Protein AF-A0A1X6PCA7-F1 (afdb_monomer_lite)

Radius of gyration: 25.98 Å; chains: 1; bounding box: 82×59×61 Å

Foldseek 3Di:
DDLVVQVVQLVVLLCCCVVPVCVPVNDDPDPVSVCSNPPSSVCCLFQVDPCSPPCVVVVVVVVVCVVVVPPVVPPPVCNVVVVVCVVVVQVVLQVVLVVVLVVLQVLQVVQLVVLVVVVVVVVVVPPDDDDDDDDDDDDDDDDDDDDDDDDDDDDDDDDDDDPDDDDDDDDDDDPDFRRASDKDKDFLLVLCPFQPSVCVCVQSVGDRRRIWIWDAKGWAQAAAPVRDTDIDIAGQACDDPHHGDWFKFWFADVPGLPDIWIWIFNTWTAYNVGIKTWTQTKDFDDDDPPDPVVVVPKTKIFFDDDVPHPAGDIHIGHSVRTRDTWDKDWRQSQVCVVPNSPDDQDDSPHDRVSRRSIMIITDCVVPPDD

Structure (mmCIF, N/CA/C/O backbone):
data_AF-A0A1X6PCA7-F1
#
_entry.id   AF-A0A1X6PCA7-F1
#
loop_
_atom_site.group_PDB
_atom_site.id
_atom_site.type_symbol
_atom_site.label_atom_id
_atom_site.label_alt_id
_atom_site.label_comp_id
_atom_site.label_asym_id
_atom_site.label_entity_id
_atom_site.label_seq_id
_atom_site.pdbx_PDB_ins_code
_atom_site.Cartn_x
_atom_site.Cartn_y
_atom_site.Cartn_z
_atom_site.occupancy
_atom_site.B_iso_or_equiv
_atom_site.auth_seq_id
_atom_site.auth_comp_id
_atom_site.auth_asym_id
_atom_site.auth_atom_id
_atom_site.pdbx_PDB_model_num
ATOM 1 N N . MET A 1 1 ? 9.195 11.983 -27.810 1.00 72.38 1 MET A N 1
ATOM 2 C CA . MET A 1 1 ? 10.419 11.429 -28.437 1.00 72.38 1 MET A CA 1
ATOM 3 C C . MET A 1 1 ? 10.027 10.102 -29.044 1.00 72.38 1 MET A C 1
ATOM 5 O O . MET A 1 1 ? 9.362 9.327 -28.374 1.00 72.38 1 MET A O 1
ATOM 9 N N . THR A 1 2 ? 10.372 9.862 -30.300 1.00 85.00 2 THR A N 1
ATOM 10 C CA . THR A 1 2 ? 10.061 8.602 -30.985 1.00 85.00 2 THR A CA 1
ATOM 11 C C . THR A 1 2 ? 11.088 7.518 -30.639 1.00 85.00 2 THR A C 1
ATOM 13 O O . THR A 1 2 ? 12.222 7.810 -30.257 1.00 85.00 2 THR A O 1
ATOM 16 N N . MET A 1 3 ? 10.724 6.241 -30.794 1.00 86.38 3 MET A N 1
ATOM 17 C CA . MET A 1 3 ? 11.655 5.132 -30.532 1.00 86.38 3 MET A CA 1
ATOM 18 C C . MET A 1 3 ? 12.876 5.140 -31.464 1.00 86.38 3 MET A C 1
ATOM 20 O O . MET A 1 3 ? 13.970 4.770 -31.042 1.00 86.38 3 MET A O 1
ATOM 24 N N . SER A 1 4 ? 12.722 5.603 -32.706 1.00 88.50 4 SER A N 1
ATOM 25 C CA . SER A 1 4 ? 13.837 5.767 -33.648 1.00 88.50 4 SER A CA 1
ATOM 26 C C . SER A 1 4 ? 14.817 6.852 -33.191 1.00 88.50 4 SER A C 1
ATOM 28 O O . SER A 1 4 ? 16.031 6.646 -33.251 1.00 88.50 4 SER A O 1
ATOM 30 N N . GLU A 1 5 ? 14.314 7.972 -32.664 1.00 87.81 5 GLU A N 1
ATOM 31 C CA . GLU A 1 5 ? 15.143 9.005 -32.030 1.00 87.81 5 GLU A CA 1
ATOM 32 C C . GLU A 1 5 ? 15.875 8.461 -30.797 1.00 87.81 5 GLU A C 1
ATOM 34 O O . GLU A 1 5 ? 17.064 8.727 -30.627 1.00 87.81 5 GLU A O 1
ATOM 39 N N . GLY A 1 6 ? 15.208 7.651 -29.971 1.00 87.69 6 GLY A N 1
ATOM 40 C CA . GLY A 1 6 ? 15.816 7.024 -28.795 1.00 87.69 6 GLY A CA 1
ATOM 41 C C . GLY A 1 6 ? 16.972 6.077 -29.134 1.00 87.69 6 GLY A C 1
ATOM 42 O O . GLY A 1 6 ? 18.034 6.145 -28.513 1.00 87.69 6 GLY A O 1
ATOM 43 N N . VAL A 1 7 ? 16.807 5.239 -30.163 1.00 90.50 7 VAL A N 1
ATOM 44 C CA . VAL A 1 7 ? 17.876 4.358 -30.672 1.00 90.50 7 VAL A CA 1
ATOM 45 C C . VAL A 1 7 ? 19.040 5.177 -31.237 1.00 90.50 7 VAL A C 1
ATOM 47 O O . VAL A 1 7 ? 20.202 4.866 -30.965 1.00 90.50 7 VAL A O 1
ATOM 50 N N . SER A 1 8 ? 18.744 6.253 -31.974 1.00 94.12 8 SER A N 1
ATOM 51 C CA . SER A 1 8 ? 19.762 7.178 -32.488 1.00 94.12 8 SER A CA 1
ATOM 52 C C . SER A 1 8 ? 20.560 7.836 -31.357 1.00 94.12 8 SER A C 1
ATOM 54 O O . SER A 1 8 ? 21.788 7.887 -31.418 1.00 94.12 8 SER A O 1
ATOM 56 N N . LEU A 1 9 ? 19.892 8.282 -30.289 1.00 91.88 9 LEU A N 1
ATOM 57 C CA . LEU A 1 9 ? 20.542 8.855 -29.107 1.00 91.88 9 LEU A CA 1
ATOM 58 C C . LEU A 1 9 ? 21.444 7.848 -28.391 1.00 91.88 9 LEU A C 1
ATOM 60 O O . LEU A 1 9 ? 22.548 8.206 -27.987 1.00 91.88 9 LEU A O 1
ATOM 64 N N . GLY A 1 10 ? 21.013 6.591 -28.267 1.00 91.88 10 GLY A N 1
ATOM 65 C CA . GLY A 1 10 ? 21.852 5.528 -27.719 1.00 91.88 10 GLY A CA 1
ATOM 66 C C . GLY A 1 10 ? 23.123 5.310 -28.541 1.00 91.88 10 GLY A C 1
ATOM 67 O O . GLY A 1 10 ? 24.219 5.312 -27.985 1.00 91.88 10 GLY A O 1
ATOM 68 N N . ALA A 1 11 ? 22.999 5.227 -29.869 1.00 94.81 11 ALA A N 1
ATOM 69 C CA . ALA A 1 11 ? 24.151 5.093 -30.763 1.00 94.81 11 ALA A CA 1
ATOM 70 C C . ALA A 1 11 ? 25.107 6.295 -30.667 1.00 94.81 11 ALA A C 1
ATOM 72 O O . ALA A 1 11 ? 26.328 6.125 -30.635 1.00 94.81 11 ALA A O 1
ATOM 73 N N . GLN A 1 12 ? 24.564 7.512 -30.567 1.00 96.19 12 GLN A N 1
ATOM 74 C CA . GLN A 1 12 ? 25.353 8.726 -30.358 1.00 96.19 12 GLN A CA 1
ATOM 75 C C . GLN A 1 12 ? 26.063 8.728 -29.001 1.00 96.19 12 GLN A C 1
ATOM 77 O O . GLN A 1 12 ? 27.225 9.117 -28.938 1.00 96.19 12 GLN A O 1
ATOM 82 N N . ALA A 1 13 ? 25.414 8.261 -27.932 1.00 94.00 13 ALA A N 1
ATOM 83 C CA . ALA A 1 13 ? 26.021 8.151 -26.608 1.00 94.00 13 ALA A CA 1
ATOM 84 C C . ALA A 1 13 ? 27.175 7.135 -26.595 1.00 94.00 13 ALA A C 1
ATOM 86 O O . ALA A 1 13 ? 28.251 7.434 -26.075 1.00 94.00 13 ALA A O 1
ATOM 87 N N . THR A 1 14 ? 26.996 5.975 -27.238 1.00 92.75 14 THR A N 1
ATOM 88 C CA . THR A 1 14 ? 28.066 4.986 -27.421 1.00 92.75 14 THR A CA 1
ATOM 89 C C . THR A 1 14 ? 29.239 5.574 -28.201 1.00 92.75 14 THR A C 1
ATOM 91 O O . THR A 1 14 ? 30.386 5.466 -27.765 1.00 92.75 14 THR A O 1
ATOM 94 N N . LYS A 1 15 ? 28.957 6.255 -29.319 1.00 95.19 15 LYS A N 1
ATOM 95 C CA . LYS A 1 15 ? 29.977 6.927 -30.130 1.00 95.19 15 LYS A CA 1
ATOM 96 C C . LYS A 1 15 ? 30.702 8.014 -29.337 1.00 95.19 15 LYS A C 1
ATOM 98 O O . LYS A 1 15 ? 31.920 8.090 -29.375 1.00 95.19 15 LYS A O 1
ATOM 103 N N . PHE A 1 16 ? 29.977 8.823 -28.571 1.00 95.25 16 PHE A N 1
ATOM 104 C CA . PHE A 1 16 ? 30.555 9.881 -27.747 1.00 95.25 16 PHE A CA 1
ATOM 105 C C . PHE A 1 16 ? 31.555 9.334 -26.720 1.00 95.25 16 PHE A C 1
ATOM 107 O O . PHE A 1 16 ? 32.649 9.878 -26.560 1.00 95.25 16 PHE A O 1
ATOM 114 N N . VAL A 1 17 ? 31.205 8.234 -26.049 1.00 90.69 17 VAL A N 1
ATOM 115 C CA . VAL A 1 17 ? 32.102 7.600 -25.078 1.00 90.69 17 VAL A CA 1
ATOM 116 C C . VAL A 1 17 ? 33.351 7.044 -25.771 1.00 90.69 17 VAL A C 1
ATOM 118 O O . VAL A 1 17 ? 34.459 7.347 -25.332 1.00 90.69 17 VAL A O 1
ATOM 121 N N . ASN A 1 18 ? 33.185 6.295 -26.864 1.00 88.94 18 ASN A N 1
ATOM 122 C CA . ASN A 1 18 ? 34.293 5.618 -27.543 1.00 88.94 18 ASN A CA 1
ATOM 123 C C . ASN A 1 18 ? 35.215 6.569 -28.319 1.00 88.94 18 ASN A C 1
ATOM 125 O O . ASN A 1 18 ? 36.428 6.377 -28.304 1.00 88.94 18 ASN A O 1
ATOM 129 N N . ASP A 1 19 ? 34.658 7.590 -28.971 1.00 91.75 19 ASP A N 1
ATOM 130 C CA . ASP A 1 19 ? 35.404 8.457 -29.890 1.00 91.75 19 ASP A CA 1
ATOM 131 C C . ASP A 1 19 ? 35.960 9.708 -29.194 1.00 91.75 19 ASP A C 1
ATOM 133 O O . ASP A 1 19 ? 36.928 10.294 -29.674 1.00 91.75 19 ASP A O 1
ATOM 137 N N . TYR A 1 20 ? 35.373 10.128 -28.064 1.00 92.12 20 TYR A N 1
ATOM 138 C CA . TYR A 1 20 ? 35.783 11.352 -27.363 1.00 92.12 20 TYR A CA 1
ATOM 139 C C . TYR A 1 20 ? 36.223 11.098 -25.922 1.00 92.12 20 TYR A C 1
ATOM 141 O O . TYR A 1 20 ? 37.332 11.480 -25.557 1.00 92.12 20 TYR A O 1
ATOM 149 N N . ILE A 1 21 ? 35.405 10.448 -25.087 1.00 89.50 21 ILE A N 1
ATOM 150 C CA . ILE A 1 21 ? 35.760 10.265 -23.667 1.00 89.50 21 ILE A CA 1
ATOM 151 C C . ILE A 1 21 ? 36.983 9.361 -23.519 1.00 89.50 21 ILE A C 1
ATOM 153 O O . ILE A 1 21 ? 37.949 9.754 -22.867 1.00 89.50 21 ILE A O 1
ATOM 157 N N . THR A 1 22 ? 36.956 8.168 -24.112 1.00 86.19 22 THR A N 1
ATOM 158 C CA . THR A 1 22 ? 38.034 7.185 -23.953 1.00 86.19 22 THR A CA 1
ATOM 159 C C . THR A 1 22 ? 39.375 7.670 -24.521 1.00 86.19 22 THR A C 1
ATOM 161 O O . THR A 1 22 ? 40.381 7.504 -23.833 1.00 86.19 22 THR A O 1
ATOM 164 N N . PRO A 1 23 ? 39.445 8.316 -25.702 1.00 89.06 23 PRO A N 1
ATOM 165 C CA . PRO A 1 23 ? 40.715 8.802 -26.242 1.00 89.06 23 PRO A CA 1
ATOM 166 C C . PRO A 1 23 ? 41.292 10.005 -25.486 1.00 89.06 23 PRO A C 1
ATOM 168 O O . PRO A 1 23 ? 42.508 10.117 -25.372 1.00 89.06 23 PRO A O 1
ATOM 171 N N . ILE A 1 24 ? 40.445 10.900 -24.964 1.00 92.50 24 ILE A N 1
ATOM 172 C CA . ILE A 1 24 ? 40.903 12.124 -24.284 1.00 92.50 24 ILE A CA 1
ATOM 173 C C . ILE A 1 24 ? 41.267 11.846 -22.823 1.00 92.50 24 ILE A C 1
ATOM 175 O O . ILE A 1 24 ? 42.282 12.331 -22.330 1.00 92.50 24 ILE A O 1
ATOM 179 N N . LEU A 1 25 ? 40.419 11.099 -22.115 1.00 88.88 25 LEU A N 1
ATOM 180 C CA . LEU A 1 25 ? 40.523 10.904 -20.665 1.00 88.88 25 LEU A CA 1
ATOM 181 C C . LEU A 1 25 ? 41.083 9.528 -20.285 1.00 88.88 25 LEU A C 1
ATOM 183 O O . LEU A 1 25 ? 41.287 9.256 -19.102 1.00 88.88 25 LEU A O 1
ATOM 187 N N . GLY A 1 26 ? 41.328 8.657 -21.266 1.00 83.31 26 GLY A N 1
ATOM 188 C CA . GLY A 1 26 ? 41.710 7.271 -21.035 1.00 83.31 26 GLY A CA 1
ATOM 189 C C . GLY A 1 26 ? 40.535 6.412 -20.557 1.00 83.31 26 GLY A C 1
ATOM 190 O O . GLY A 1 26 ? 39.358 6.730 -20.741 1.00 83.31 26 GLY A O 1
ATOM 191 N N . GLN A 1 27 ? 40.846 5.275 -19.939 1.00 81.62 27 GLN A N 1
ATOM 192 C CA . GLN A 1 27 ? 39.832 4.329 -19.480 1.00 81.62 27 GLN A CA 1
ATOM 193 C C . GLN A 1 27 ? 39.105 4.846 -18.222 1.00 81.62 27 GLN A C 1
ATOM 195 O O . GLN A 1 27 ? 39.628 4.779 -17.111 1.00 81.62 27 GLN A O 1
ATOM 200 N N . VAL A 1 28 ? 37.867 5.328 -18.385 1.00 81.06 28 VAL A N 1
ATOM 201 C CA . VAL A 1 28 ? 37.029 5.849 -17.288 1.00 81.06 28 VAL A CA 1
ATOM 202 C C . VAL A 1 28 ? 35.993 4.811 -16.846 1.00 81.06 28 VAL A C 1
ATOM 204 O O . VAL A 1 28 ? 34.876 4.744 -17.361 1.00 81.06 28 VAL A O 1
ATOM 207 N N . ASN A 1 29 ? 36.335 4.027 -15.825 1.00 82.44 29 ASN A N 1
ATOM 208 C CA . ASN A 1 29 ? 35.469 2.979 -15.274 1.00 82.44 29 ASN A CA 1
ATOM 209 C C . ASN A 1 29 ? 34.501 3.531 -14.210 1.00 82.44 29 ASN A C 1
ATOM 211 O O . ASN A 1 29 ? 34.586 3.185 -13.034 1.00 82.44 29 ASN A O 1
ATOM 215 N N . SER A 1 30 ? 33.575 4.412 -14.606 1.00 88.81 30 SER A N 1
ATOM 216 C CA . SER A 1 30 ? 32.515 4.896 -13.708 1.00 88.81 30 SER A CA 1
ATOM 217 C C . SER A 1 30 ? 31.153 4.305 -14.061 1.00 88.81 30 SER A C 1
ATOM 219 O O . SER A 1 30 ? 30.823 4.094 -15.229 1.00 88.81 30 SER A O 1
ATOM 221 N N . THR A 1 31 ? 30.306 4.120 -13.048 1.00 82.50 31 THR A N 1
ATOM 222 C CA . THR A 1 31 ? 28.922 3.659 -13.239 1.00 82.50 31 THR A CA 1
ATOM 223 C C . THR A 1 31 ? 28.107 4.604 -14.125 1.00 82.50 31 THR A C 1
ATOM 225 O O . THR A 1 31 ? 27.211 4.153 -14.832 1.00 82.50 31 THR A O 1
ATOM 228 N N . LYS A 1 32 ? 28.429 5.905 -14.136 1.00 86.62 32 LYS A N 1
ATOM 229 C CA . LYS A 1 32 ? 27.776 6.897 -15.002 1.00 86.62 32 LYS A CA 1
ATOM 230 C C . LYS A 1 32 ? 28.165 6.718 -16.471 1.00 86.62 32 LYS A C 1
ATOM 232 O O . LYS A 1 32 ? 27.289 6.725 -17.326 1.00 86.62 32 LYS A O 1
ATOM 237 N N . VAL A 1 33 ? 29.452 6.502 -16.749 1.00 88.12 33 VAL A N 1
ATOM 238 C CA . VAL A 1 33 ? 29.952 6.257 -18.113 1.00 88.12 33 VAL A CA 1
ATOM 239 C C . VAL A 1 33 ? 29.430 4.923 -18.646 1.00 88.12 33 VAL A C 1
ATOM 241 O O . VAL A 1 33 ? 28.965 4.876 -19.777 1.00 88.12 33 VAL A O 1
ATOM 244 N N . HIS A 1 34 ? 29.386 3.873 -17.820 1.00 86.94 34 HIS A N 1
ATOM 245 C CA . HIS A 1 34 ? 28.768 2.597 -18.199 1.00 86.94 34 HIS A CA 1
ATOM 246 C C . HIS A 1 34 ? 27.276 2.750 -18.544 1.00 86.94 34 HIS A C 1
ATOM 248 O O . HIS A 1 34 ? 26.816 2.225 -19.555 1.00 86.94 34 HIS A O 1
ATOM 254 N N . LYS A 1 35 ? 26.518 3.513 -17.742 1.00 88.06 35 LYS A N 1
ATOM 255 C CA . LYS A 1 35 ? 25.104 3.815 -18.027 1.00 88.06 35 LYS A CA 1
ATOM 256 C C . LYS A 1 35 ? 24.913 4.580 -19.332 1.00 88.06 35 LYS A C 1
ATOM 258 O O . LYS A 1 35 ? 24.024 4.227 -20.098 1.00 88.06 35 LYS A O 1
ATOM 263 N N . LEU A 1 36 ? 25.758 5.573 -19.597 1.00 90.75 36 LEU A N 1
ATOM 264 C CA . LEU A 1 36 ? 25.726 6.335 -20.844 1.00 90.75 36 LEU A CA 1
ATOM 265 C C . LEU A 1 36 ? 26.084 5.468 -22.062 1.00 90.75 36 LEU A C 1
ATOM 267 O O . LEU A 1 36 ? 25.441 5.575 -23.098 1.00 90.75 36 LEU A O 1
ATOM 271 N N . LEU A 1 37 ? 27.083 4.595 -21.921 1.00 89.31 37 LEU A N 1
ATOM 272 C CA . LEU A 1 37 ? 27.583 3.732 -22.990 1.00 89.31 37 LEU A CA 1
ATOM 273 C C . LEU A 1 37 ? 26.593 2.624 -23.374 1.00 89.31 37 LEU A C 1
ATOM 275 O O . LEU A 1 37 ? 26.453 2.328 -24.559 1.00 89.31 37 LEU A O 1
ATOM 279 N N . CYS A 1 38 ? 25.953 1.997 -22.381 1.00 87.25 38 CYS A N 1
ATOM 280 C CA . CYS A 1 38 ? 25.220 0.743 -22.571 1.00 87.25 38 CYS A CA 1
ATOM 281 C C . CYS A 1 38 ? 23.699 0.867 -22.429 1.00 87.25 38 CYS A C 1
ATOM 283 O O . CYS A 1 38 ? 22.982 0.102 -23.062 1.00 87.25 38 CYS A O 1
ATOM 285 N N . HIS A 1 39 ? 23.194 1.790 -21.604 1.00 89.31 39 HIS A N 1
ATOM 286 C CA . HIS A 1 39 ? 21.826 1.687 -21.074 1.00 89.31 39 HIS A CA 1
ATOM 287 C C . HIS A 1 39 ? 20.878 2.802 -21.535 1.00 89.31 39 HIS A C 1
ATOM 289 O O . HIS A 1 39 ? 19.737 2.832 -21.091 1.00 89.31 39 HIS A O 1
ATOM 295 N N . ILE A 1 40 ? 21.297 3.717 -22.419 1.00 89.69 40 ILE A N 1
ATOM 296 C CA . ILE A 1 40 ? 20.445 4.837 -22.873 1.00 89.69 40 ILE A CA 1
ATOM 297 C C . ILE A 1 40 ? 19.240 4.354 -23.683 1.00 89.69 40 ILE A C 1
ATOM 299 O O . ILE A 1 40 ? 18.116 4.754 -23.389 1.00 89.69 40 ILE A O 1
ATOM 303 N N . THR A 1 41 ? 19.451 3.479 -24.668 1.00 88.38 41 THR A N 1
ATOM 304 C CA . THR A 1 41 ? 18.355 2.947 -25.493 1.00 88.38 41 THR A CA 1
ATOM 305 C C . THR A 1 41 ? 17.356 2.172 -24.644 1.00 88.38 41 THR A C 1
ATOM 307 O O . THR A 1 41 ? 16.152 2.367 -24.787 1.00 88.38 41 THR A O 1
ATOM 310 N N . ASP A 1 42 ? 17.851 1.340 -23.726 1.00 86.44 42 ASP A N 1
ATOM 311 C CA . ASP A 1 42 ? 17.004 0.580 -22.811 1.00 86.44 42 ASP A CA 1
ATOM 312 C C . ASP A 1 42 ? 16.263 1.513 -21.850 1.00 86.44 42 ASP A C 1
ATOM 314 O O . ASP A 1 42 ? 15.060 1.370 -21.666 1.00 86.44 42 ASP A O 1
ATOM 318 N N . ALA A 1 43 ? 16.926 2.533 -21.302 1.00 85.88 43 ALA A N 1
ATOM 319 C CA . ALA A 1 43 ? 16.270 3.518 -20.449 1.00 85.88 43 ALA A CA 1
ATOM 320 C C . ALA A 1 43 ? 15.145 4.260 -21.188 1.00 85.88 43 ALA A C 1
ATOM 322 O O . ALA A 1 43 ? 14.073 4.444 -20.624 1.00 85.88 43 ALA A O 1
ATOM 323 N N . ILE A 1 44 ? 15.346 4.651 -22.449 1.00 86.19 44 ILE A N 1
ATOM 324 C CA . ILE A 1 44 ? 14.298 5.304 -23.249 1.00 86.19 44 ILE A CA 1
ATOM 325 C C . ILE A 1 44 ? 13.174 4.317 -23.577 1.00 86.19 44 ILE A C 1
ATOM 327 O O . ILE A 1 44 ? 12.007 4.665 -23.430 1.00 86.19 44 ILE A O 1
ATOM 331 N N . ARG A 1 45 ? 13.510 3.075 -23.948 1.00 83.31 45 ARG A N 1
ATOM 332 C CA . ARG A 1 45 ? 12.534 2.013 -24.231 1.00 83.31 45 ARG A CA 1
ATOM 333 C C . ARG A 1 45 ? 11.637 1.718 -23.028 1.00 83.31 45 ARG A C 1
ATOM 335 O O . ARG A 1 45 ? 10.440 1.536 -23.206 1.00 83.31 45 ARG A O 1
ATOM 342 N N . TRP A 1 46 ? 12.206 1.657 -21.827 1.00 78.81 46 TRP A N 1
ATOM 343 C CA . TRP A 1 46 ? 11.485 1.245 -20.620 1.00 78.81 46 TRP A CA 1
ATOM 344 C C . TRP A 1 46 ? 10.868 2.405 -19.834 1.00 78.81 46 TRP A C 1
ATOM 346 O O . TRP A 1 46 ? 9.905 2.189 -19.106 1.00 78.81 46 TRP A O 1
ATOM 356 N N . HIS A 1 47 ? 11.397 3.626 -19.959 1.00 78.62 47 HIS A N 1
ATOM 357 C CA . HIS A 1 47 ? 10.903 4.796 -19.220 1.00 78.62 47 HIS A CA 1
ATOM 358 C C . HIS A 1 47 ? 10.200 5.838 -20.099 1.00 78.62 47 HIS A C 1
ATOM 360 O O . HIS A 1 47 ? 9.713 6.834 -19.559 1.00 78.62 47 HIS A O 1
ATOM 366 N N . GLY A 1 48 ? 10.165 5.642 -21.422 1.00 72.12 48 GLY A N 1
ATOM 367 C CA . GLY A 1 48 ? 9.538 6.523 -22.418 1.00 72.12 48 GLY A CA 1
ATOM 368 C C . GLY A 1 48 ? 10.309 7.823 -22.676 1.00 72.12 48 GLY A C 1
ATOM 369 O O . GLY A 1 48 ? 10.353 8.330 -23.795 1.00 72.12 48 GLY A O 1
ATOM 370 N N . ASN A 1 49 ? 10.975 8.364 -21.655 1.00 73.81 49 ASN A N 1
ATOM 371 C CA . ASN A 1 49 ? 11.881 9.498 -21.767 1.00 73.81 49 ASN A CA 1
ATOM 372 C C . ASN A 1 49 ? 12.941 9.483 -20.644 1.00 73.81 49 ASN A C 1
ATOM 374 O O . ASN A 1 49 ? 12.775 8.845 -19.606 1.00 73.81 49 ASN A O 1
ATOM 378 N N . LEU A 1 50 ? 14.035 10.230 -20.834 1.00 75.94 50 LEU A N 1
ATOM 379 C CA . LEU A 1 50 ? 15.127 10.337 -19.850 1.00 75.94 50 LEU A CA 1
ATOM 380 C C . LEU A 1 50 ? 14.794 11.245 -18.648 1.00 75.94 50 LEU A C 1
ATOM 382 O O . LEU A 1 50 ? 15.557 11.295 -17.686 1.00 75.94 50 LEU A O 1
ATOM 386 N N . GLN A 1 51 ? 13.678 11.977 -18.698 1.00 76.69 51 GLN A N 1
ATOM 387 C CA . GLN A 1 51 ? 13.243 12.901 -17.645 1.00 76.69 51 GLN A CA 1
ATOM 388 C C . GLN A 1 51 ? 12.405 12.213 -16.558 1.00 76.69 51 GLN A C 1
ATOM 390 O O . GLN A 1 51 ? 12.357 12.704 -15.436 1.00 76.69 51 GLN A O 1
ATOM 395 N N . ASN A 1 52 ? 11.799 11.061 -16.851 1.00 68.88 52 ASN A N 1
ATOM 396 C CA . ASN A 1 52 ? 10.892 10.333 -15.960 1.00 68.88 52 ASN A CA 1
ATOM 397 C C . ASN A 1 52 ? 11.574 9.868 -14.653 1.00 68.88 52 ASN A C 1
ATOM 399 O O . ASN A 1 52 ? 10.930 9.695 -13.626 1.00 68.88 52 ASN A O 1
ATOM 403 N N . ALA A 1 53 ? 12.902 9.729 -14.664 1.00 65.69 53 ALA A N 1
ATOM 404 C CA . ALA A 1 53 ? 13.714 9.415 -13.485 1.00 65.69 53 ALA A CA 1
ATOM 405 C C . ALA A 1 53 ? 14.632 10.578 -13.055 1.00 65.69 53 ALA A C 1
ATOM 407 O O . ALA A 1 53 ? 15.593 10.375 -12.308 1.00 65.69 53 ALA A O 1
ATOM 408 N N . ASN A 1 54 ? 14.380 11.797 -13.541 1.00 79.56 54 ASN A N 1
ATOM 409 C CA . ASN A 1 54 ? 15.173 12.963 -13.182 1.00 79.56 54 ASN A CA 1
ATOM 410 C C . ASN A 1 54 ? 14.830 13.422 -11.759 1.00 79.56 54 ASN A C 1
ATOM 412 O O . ASN A 1 54 ? 13.733 13.895 -11.472 1.00 79.56 54 ASN A O 1
ATOM 416 N N . THR A 1 55 ? 15.808 13.337 -10.861 1.00 80.44 55 THR A N 1
ATOM 417 C CA . THR A 1 55 ? 15.648 13.731 -9.459 1.00 80.44 55 THR A CA 1
ATOM 418 C C . THR A 1 55 ? 15.849 15.230 -9.225 1.00 80.44 55 THR A C 1
ATOM 420 O O . THR A 1 55 ? 15.777 15.667 -8.081 1.00 80.44 55 THR A O 1
ATOM 423 N N . ALA A 1 56 ? 16.093 16.038 -10.264 1.00 78.25 56 ALA A N 1
ATOM 424 C CA . ALA A 1 56 ? 16.355 17.471 -10.130 1.00 78.25 56 ALA A CA 1
ATOM 425 C C . ALA A 1 56 ? 15.187 18.232 -9.491 1.00 78.25 56 ALA A C 1
ATOM 427 O O . ALA A 1 56 ? 15.425 19.120 -8.679 1.00 78.25 56 ALA A O 1
ATOM 428 N N . SER A 1 57 ? 13.936 17.869 -9.802 1.00 74.94 57 SER A N 1
ATOM 429 C CA . SER A 1 57 ? 12.770 18.490 -9.161 1.00 74.94 57 SER A CA 1
ATOM 430 C C . SER A 1 57 ? 12.731 18.174 -7.661 1.00 74.94 57 SER A C 1
ATOM 432 O O . SER A 1 57 ? 12.625 19.094 -6.851 1.00 74.94 57 SER A O 1
ATOM 434 N N . ASN A 1 58 ? 12.956 16.911 -7.278 1.00 75.56 58 ASN A N 1
ATOM 435 C CA . ASN A 1 58 ? 13.071 16.513 -5.872 1.00 75.56 58 ASN A CA 1
ATOM 436 C C . ASN A 1 58 ? 14.228 17.238 -5.156 1.00 75.56 58 ASN A C 1
ATOM 438 O O . ASN A 1 58 ? 14.044 17.778 -4.068 1.00 75.56 58 ASN A O 1
ATOM 442 N N . GLU A 1 59 ? 15.402 17.320 -5.787 1.00 79.38 59 GLU A N 1
ATOM 443 C CA . GLU A 1 59 ? 16.564 18.028 -5.235 1.00 79.38 59 GLU A CA 1
ATOM 444 C C . GLU A 1 59 ? 16.312 19.540 -5.112 1.00 79.38 59 GLU A C 1
ATOM 446 O O . GLU A 1 59 ? 16.723 20.172 -4.140 1.00 79.38 59 GLU A O 1
ATOM 451 N N . SER A 1 60 ? 15.588 20.140 -6.061 1.00 79.69 60 SER A N 1
ATOM 452 C CA . SER A 1 60 ? 15.186 21.547 -5.976 1.00 79.69 60 SER A CA 1
ATOM 453 C C . SER A 1 60 ? 14.195 21.782 -4.836 1.00 79.69 60 SER A C 1
ATOM 455 O O . SER A 1 60 ? 14.345 22.753 -4.096 1.00 79.69 60 SER A O 1
ATOM 457 N N . GLY A 1 61 ? 13.285 20.829 -4.602 1.00 72.12 61 GLY A N 1
ATOM 458 C CA . GLY A 1 61 ? 12.399 20.809 -3.442 1.00 72.12 61 GLY A CA 1
ATOM 459 C C . GLY A 1 61 ? 13.168 20.756 -2.122 1.00 72.12 61 GLY A C 1
ATOM 460 O O . GLY A 1 61 ? 12.750 21.380 -1.151 1.00 72.12 61 GLY A O 1
ATOM 461 N N . HIS A 1 62 ? 14.361 20.143 -2.078 1.00 70.56 62 HIS A N 1
ATOM 462 C CA . HIS A 1 62 ? 15.217 20.204 -0.888 1.00 70.56 62 HIS A CA 1
ATOM 463 C C . HIS A 1 62 ? 15.664 21.628 -0.528 1.00 70.56 62 HIS A C 1
ATOM 465 O O . HIS A 1 62 ? 15.942 21.897 0.643 1.00 70.56 62 HIS A O 1
ATOM 471 N N . LYS A 1 63 ? 15.726 22.566 -1.483 1.00 72.12 63 LYS A N 1
ATOM 472 C CA . LYS A 1 63 ? 16.006 23.982 -1.193 1.00 72.12 63 LYS A CA 1
ATOM 473 C C . LYS A 1 63 ? 14.861 24.634 -0.422 1.00 72.12 63 LYS A C 1
ATOM 475 O O . LYS A 1 63 ? 15.141 25.419 0.482 1.00 72.12 63 LYS A O 1
ATOM 480 N N . ASP A 1 64 ? 13.626 24.265 -0.740 1.00 66.00 64 ASP A N 1
ATOM 481 C CA . ASP A 1 64 ? 12.419 24.765 -0.082 1.00 66.00 64 ASP A CA 1
ATOM 482 C C . ASP A 1 64 ? 12.154 24.027 1.237 1.00 66.00 64 ASP A C 1
ATOM 484 O O . ASP A 1 64 ? 11.751 24.659 2.212 1.00 66.00 64 ASP A O 1
ATOM 488 N N . ASP A 1 65 ? 12.504 22.736 1.318 1.00 57.31 65 ASP A N 1
ATOM 489 C CA . ASP A 1 65 ? 12.446 21.906 2.529 1.00 57.31 65 ASP A CA 1
ATOM 490 C C . ASP A 1 65 ? 13.511 22.300 3.572 1.00 57.31 65 ASP A C 1
ATOM 492 O O . ASP A 1 65 ? 13.262 22.240 4.780 1.00 57.31 65 ASP A O 1
ATOM 496 N N . LYS A 1 66 ? 14.707 22.740 3.148 1.00 63.84 66 LYS A N 1
ATOM 497 C CA . LYS A 1 66 ? 15.803 23.183 4.040 1.00 63.84 66 LYS A CA 1
ATOM 498 C C . LYS A 1 66 ? 15.352 24.227 5.075 1.00 63.84 66 LYS A C 1
ATOM 500 O O . LYS A 1 66 ? 15.667 24.036 6.253 1.00 63.84 66 LYS A O 1
ATOM 505 N N . PRO A 1 67 ? 14.601 25.282 4.705 1.00 57.06 67 PRO A N 1
ATOM 506 C CA . PRO A 1 67 ? 13.937 26.187 5.635 1.00 57.06 67 PRO A CA 1
ATOM 507 C C . PRO A 1 67 ? 13.071 25.498 6.690 1.00 57.06 67 PRO A C 1
ATOM 509 O O . PRO A 1 67 ? 13.055 25.970 7.821 1.00 57.06 67 PRO A O 1
ATOM 512 N N . PHE A 1 68 ? 12.382 24.395 6.372 1.00 51.34 68 PHE A N 1
ATOM 513 C CA . PHE A 1 68 ? 11.556 23.641 7.325 1.00 51.34 68 PHE A CA 1
ATOM 514 C C . PHE A 1 68 ? 12.392 22.763 8.265 1.00 51.34 68 PHE A C 1
ATOM 516 O O . PHE A 1 68 ? 12.071 22.677 9.448 1.00 51.34 68 PHE A O 1
ATOM 523 N N . TYR A 1 69 ? 13.515 22.197 7.813 1.00 51.25 69 TYR A N 1
ATOM 524 C CA . TYR A 1 69 ? 14.495 21.556 8.710 1.00 51.25 69 TYR A CA 1
ATOM 525 C C . TYR A 1 69 ? 15.214 22.572 9.610 1.00 51.25 69 TYR A C 1
ATOM 527 O O . TYR A 1 69 ? 15.561 22.282 10.756 1.00 51.25 69 TYR A O 1
ATOM 535 N N . TYR A 1 70 ? 15.341 23.810 9.135 1.00 47.28 70 TYR A N 1
ATOM 536 C CA . TYR A 1 70 ? 15.742 24.969 9.931 1.00 47.28 70 TYR A CA 1
ATOM 537 C C . TYR A 1 70 ? 14.702 25.382 11.000 1.00 47.28 70 TYR A C 1
ATOM 539 O O . TYR A 1 70 ? 14.996 26.306 11.755 1.00 47.28 70 TYR A O 1
ATOM 547 N N . ARG A 1 71 ? 13.520 24.730 11.093 1.00 44.38 71 ARG A N 1
ATOM 548 C CA . ARG A 1 71 ? 12.429 25.026 12.059 1.00 44.38 71 ARG A CA 1
ATOM 549 C C . ARG A 1 71 ? 12.410 24.170 13.332 1.00 44.38 71 ARG A C 1
ATOM 551 O O . ARG A 1 71 ? 11.440 24.241 14.085 1.00 44.38 71 ARG A O 1
ATOM 558 N N . THR A 1 72 ? 13.488 23.473 13.695 1.00 50.69 72 THR A N 1
ATOM 559 C CA . THR A 1 72 ? 13.851 23.601 15.120 1.00 50.69 72 THR A CA 1
ATOM 560 C C . THR A 1 72 ? 14.298 25.045 15.242 1.00 50.69 72 THR A C 1
ATOM 562 O O . THR A 1 72 ? 15.173 25.448 14.491 1.00 50.69 72 THR A O 1
ATOM 565 N N . ASN A 1 73 ? 13.652 25.866 16.072 1.00 52.97 73 ASN A N 1
ATOM 566 C CA . ASN A 1 73 ? 13.745 27.336 15.980 1.00 52.97 73 ASN A CA 1
ATOM 567 C C . ASN A 1 73 ? 15.177 27.912 16.156 1.00 52.97 73 ASN A C 1
ATOM 569 O O . ASN A 1 73 ? 15.325 29.118 16.299 1.00 52.97 73 ASN A O 1
ATOM 573 N N . LYS A 1 74 ? 16.221 27.067 16.258 1.00 53.47 74 LYS A N 1
ATOM 574 C CA . LYS A 1 74 ? 17.644 27.323 16.556 1.00 53.47 74 LYS A CA 1
ATOM 575 C C . LYS A 1 74 ? 17.898 28.193 17.792 1.00 53.47 74 LYS A C 1
ATOM 577 O O . LYS A 1 74 ? 19.031 28.332 18.233 1.00 53.47 74 LYS A O 1
ATOM 582 N N . ALA A 1 75 ? 16.836 28.680 18.423 1.00 58.59 75 ALA A N 1
ATOM 583 C CA . ALA A 1 75 ? 16.774 29.278 19.728 1.00 58.59 75 ALA A CA 1
ATOM 584 C C . ALA A 1 75 ? 16.987 28.167 20.751 1.00 58.59 75 ALA A C 1
ATOM 586 O O . ALA A 1 75 ? 16.026 27.584 21.263 1.00 58.59 75 ALA A O 1
ATOM 587 N N . MET A 1 76 ? 18.261 27.890 21.042 1.00 60.16 76 MET A N 1
ATOM 588 C CA . MET A 1 76 ? 18.699 26.978 22.104 1.00 60.16 76 MET A CA 1
ATOM 589 C C . MET A 1 76 ? 17.943 27.237 23.414 1.00 60.16 76 MET A C 1
ATOM 591 O O . MET A 1 76 ? 17.520 26.292 24.073 1.00 60.16 76 MET A O 1
ATOM 595 N N . ALA A 1 77 ? 17.635 28.506 23.708 1.00 68.94 77 ALA A N 1
ATOM 596 C CA . ALA A 1 77 ? 16.828 28.924 24.856 1.00 68.94 77 ALA A CA 1
ATOM 597 C C . ALA A 1 77 ? 15.439 28.253 24.946 1.00 68.94 77 ALA A C 1
ATOM 599 O O . ALA A 1 77 ? 14.896 28.099 26.034 1.00 68.94 77 ALA A O 1
ATOM 600 N N . THR A 1 78 ? 14.848 27.836 23.821 1.00 66.19 78 THR A N 1
ATOM 601 C CA . THR A 1 78 ? 13.520 27.193 23.778 1.00 66.19 78 THR A CA 1
ATOM 602 C C . THR A 1 78 ? 13.564 25.716 23.397 1.00 66.19 78 THR A C 1
ATOM 604 O O . THR A 1 78 ? 12.520 25.065 23.402 1.00 66.19 78 THR A O 1
ATOM 607 N N . PHE A 1 79 ? 14.743 25.169 23.091 1.00 65.62 79 PHE A N 1
ATOM 608 C CA . PHE A 1 79 ? 14.903 23.802 22.594 1.00 65.62 79 PHE A CA 1
ATOM 609 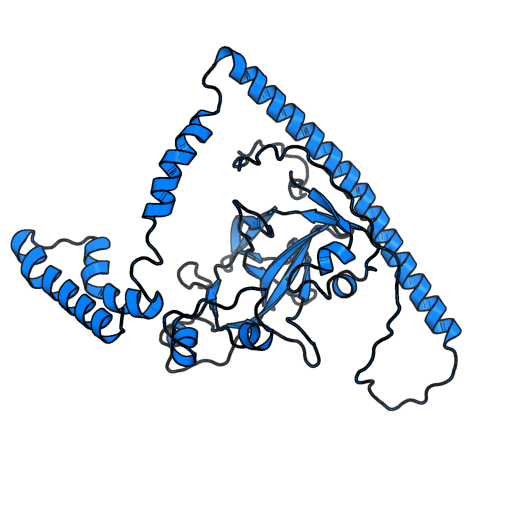C C . PHE A 1 79 ? 14.386 22.762 23.595 1.00 65.62 79 PHE A C 1
ATOM 611 O O . PHE A 1 79 ? 13.548 21.933 23.247 1.00 65.62 79 PHE A O 1
ATOM 618 N N . THR A 1 80 ? 14.767 22.883 24.869 1.00 75.81 80 THR A N 1
ATOM 619 C CA . THR A 1 80 ? 14.259 22.013 25.942 1.00 75.81 80 THR A CA 1
ATOM 620 C C . THR A 1 80 ? 12.737 22.087 26.052 1.00 75.81 80 THR A C 1
ATOM 622 O O . THR A 1 80 ? 12.069 21.061 26.127 1.00 75.81 80 THR A O 1
ATOM 625 N N . ARG A 1 81 ? 12.155 23.293 25.980 1.00 73.88 81 ARG A N 1
ATOM 626 C CA . ARG A 1 81 ? 10.695 23.478 26.015 1.00 73.88 81 ARG A CA 1
ATOM 627 C C . ARG A 1 81 ? 10.007 22.822 24.815 1.00 73.88 81 ARG A C 1
ATOM 629 O O . ARG A 1 81 ? 8.935 22.246 24.977 1.00 73.88 81 ARG A O 1
ATOM 636 N N . GLN A 1 82 ? 10.600 22.906 23.624 1.00 72.31 82 GLN A N 1
ATOM 637 C CA . GLN A 1 82 ? 10.080 22.260 22.416 1.00 72.31 82 GLN A CA 1
ATOM 638 C C . GLN A 1 82 ? 10.121 20.734 22.541 1.00 72.31 82 GLN A C 1
ATOM 640 O O . GLN A 1 82 ? 9.108 20.090 22.278 1.00 72.31 82 GLN A O 1
ATOM 645 N N . LEU A 1 83 ? 11.237 20.169 23.015 1.00 75.81 83 LEU A N 1
ATOM 646 C CA . LEU A 1 83 ? 11.374 18.731 23.254 1.00 75.81 83 LEU A CA 1
ATOM 647 C C . LEU A 1 83 ? 10.371 18.224 24.291 1.00 75.81 83 LEU A C 1
ATOM 649 O O . LEU A 1 83 ? 9.682 17.239 24.038 1.00 75.81 83 LEU A O 1
ATOM 653 N N . VAL A 1 84 ? 10.233 18.916 25.425 1.00 80.56 84 VAL A N 1
ATOM 654 C CA . VAL A 1 84 ? 9.272 18.542 26.475 1.00 80.56 84 VAL A CA 1
ATOM 655 C C . VAL A 1 84 ? 7.840 18.628 25.953 1.00 80.56 84 VAL A C 1
ATOM 657 O O . VAL A 1 84 ? 7.063 17.699 26.157 1.00 80.56 84 VAL A O 1
ATOM 660 N N . ARG A 1 85 ? 7.483 19.694 25.221 1.00 79.38 85 ARG A N 1
ATOM 661 C CA . ARG A 1 85 ? 6.146 19.829 24.623 1.00 79.38 85 ARG A CA 1
ATOM 662 C C . ARG A 1 85 ? 5.870 18.728 23.602 1.00 79.38 85 ARG A C 1
ATOM 664 O O . ARG A 1 85 ? 4.776 18.173 23.610 1.00 79.38 85 ARG A O 1
ATOM 671 N N . HIS A 1 86 ? 6.843 18.403 22.753 1.00 76.50 86 HIS A N 1
ATOM 672 C CA . HIS A 1 86 ? 6.732 17.307 21.796 1.00 76.50 86 HIS A CA 1
ATOM 673 C C . HIS A 1 86 ? 6.550 15.967 22.513 1.00 76.50 86 HIS A C 1
ATOM 675 O O . HIS A 1 86 ? 5.640 15.217 22.173 1.00 76.50 86 HIS A O 1
ATOM 681 N N . ALA A 1 87 ? 7.359 15.683 23.537 1.00 75.25 87 ALA A N 1
ATOM 682 C CA . ALA A 1 87 ? 7.271 14.453 24.316 1.00 75.25 87 ALA A CA 1
ATOM 683 C C . ALA A 1 87 ? 5.929 14.334 25.055 1.00 75.25 87 ALA A C 1
ATOM 685 O O . ALA A 1 87 ? 5.281 13.295 24.977 1.00 75.25 87 ALA A O 1
ATOM 686 N N . HIS A 1 88 ? 5.473 15.395 25.727 1.00 83.88 88 HIS A N 1
ATOM 687 C CA . HIS A 1 88 ? 4.178 15.410 26.414 1.00 83.88 88 HIS A CA 1
ATOM 688 C C . HIS A 1 88 ? 3.019 15.258 25.427 1.00 83.88 88 HIS A C 1
ATOM 690 O O . HIS A 1 88 ? 2.179 14.385 25.615 1.00 83.88 88 HIS A O 1
ATOM 696 N N . GLY A 1 89 ? 3.010 16.037 24.342 1.00 81.00 89 GLY A N 1
ATOM 697 C CA . GLY A 1 89 ? 1.981 15.931 23.306 1.00 81.00 89 GLY A CA 1
ATOM 698 C C . GLY A 1 89 ? 1.934 14.538 22.677 1.00 81.00 89 GLY A C 1
ATOM 699 O O . GLY A 1 89 ? 0.860 13.969 22.525 1.00 81.00 89 GLY A O 1
ATOM 700 N N . SER A 1 90 ? 3.098 13.947 22.401 1.00 79.12 90 SER A N 1
ATOM 701 C CA . SER A 1 90 ? 3.205 12.586 21.863 1.00 79.12 90 SER A CA 1
ATOM 702 C C . SER A 1 90 ? 2.618 11.540 22.812 1.00 79.12 90 SER A C 1
ATOM 704 O O . SER A 1 90 ? 1.889 10.648 22.374 1.00 79.12 90 SER A O 1
ATOM 706 N N . ARG A 1 91 ? 2.895 11.656 24.118 1.00 84.12 91 ARG A N 1
ATOM 707 C CA . ARG A 1 91 ? 2.368 10.744 25.146 1.00 84.12 91 ARG A CA 1
ATOM 708 C C . ARG A 1 91 ? 0.854 10.871 25.301 1.00 84.12 91 ARG A C 1
ATOM 710 O O . ARG A 1 91 ? 0.184 9.844 25.338 1.00 84.12 91 ARG A O 1
ATOM 717 N N . GLU A 1 92 ? 0.323 12.092 25.329 1.00 86.44 92 GLU A N 1
ATOM 718 C CA . GLU A 1 92 ? -1.125 12.325 25.418 1.00 86.44 92 GLU A CA 1
ATOM 719 C C . GLU A 1 92 ? -1.866 11.804 24.181 1.00 86.44 92 GLU A C 1
ATOM 721 O O . GLU A 1 92 ? -2.845 11.075 24.322 1.00 86.44 92 GLU A O 1
ATOM 726 N N . ILE A 1 93 ? -1.358 12.069 22.970 1.00 84.75 93 ILE A N 1
ATOM 727 C CA . ILE A 1 93 ? -1.941 11.533 21.726 1.00 84.75 93 ILE A CA 1
ATOM 728 C C . ILE A 1 93 ? -1.936 10.001 21.742 1.00 84.75 93 ILE A C 1
ATOM 730 O O . ILE A 1 93 ? -2.942 9.369 21.424 1.00 84.75 93 ILE A O 1
ATOM 734 N N . THR A 1 94 ? -0.822 9.390 22.150 1.00 85.88 94 THR A N 1
ATOM 735 C CA . THR A 1 94 ? -0.703 7.926 22.223 1.00 85.88 94 THR A CA 1
ATOM 736 C C . THR A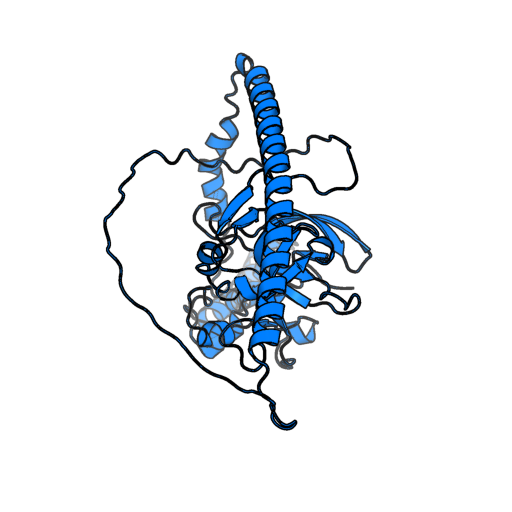 1 94 ? -1.683 7.334 23.237 1.00 85.88 94 THR A C 1
ATOM 738 O O . THR A 1 94 ? -2.310 6.310 22.962 1.00 85.88 94 THR A O 1
ATOM 741 N N . LYS A 1 95 ? -1.856 7.984 24.395 1.00 87.81 95 LYS A N 1
ATOM 742 C CA . LYS A 1 95 ? -2.825 7.588 25.422 1.00 87.81 95 LYS A CA 1
ATOM 743 C C . LYS A 1 95 ? -4.260 7.662 24.894 1.00 87.81 95 LYS A C 1
ATOM 745 O O . LYS A 1 95 ? -4.976 6.668 24.980 1.00 87.81 95 LYS A O 1
ATOM 750 N N . MET A 1 96 ? -4.645 8.784 24.285 1.00 88.44 96 MET A N 1
ATOM 751 C CA . MET A 1 96 ? -5.968 8.957 23.673 1.00 88.44 96 MET A CA 1
ATOM 752 C C . MET A 1 96 ? -6.228 7.922 22.574 1.00 88.44 96 MET A C 1
ATOM 754 O O . MET A 1 96 ? -7.299 7.319 22.530 1.00 88.44 96 MET A O 1
ATOM 758 N N . ASN A 1 97 ? -5.237 7.656 21.715 1.00 89.06 97 ASN A N 1
ATOM 759 C CA . ASN A 1 97 ? -5.349 6.622 20.688 1.00 89.06 97 ASN A CA 1
ATOM 760 C C . ASN A 1 97 ? -5.543 5.233 21.304 1.00 89.06 97 ASN A C 1
ATOM 762 O O . ASN A 1 97 ? -6.380 4.484 20.812 1.00 89.06 97 ASN A O 1
ATOM 766 N N . LYS A 1 98 ? -4.836 4.907 22.394 1.00 88.38 98 LYS A N 1
ATOM 767 C CA . LYS A 1 98 ? -4.995 3.633 23.109 1.00 88.38 98 LYS A CA 1
ATOM 768 C C . LYS A 1 98 ? -6.407 3.465 23.673 1.00 88.38 98 LYS A C 1
ATOM 770 O O . LYS A 1 98 ? -7.002 2.403 23.514 1.00 88.38 98 LYS A O 1
ATOM 775 N N . GLU A 1 99 ? -6.944 4.495 24.320 1.00 90.56 99 GLU A N 1
ATOM 776 C CA . GLU A 1 99 ? -8.304 4.485 24.876 1.00 90.56 99 GLU A CA 1
ATOM 777 C C . GLU A 1 99 ? -9.359 4.336 23.766 1.00 90.56 99 GLU A C 1
ATOM 779 O O . GLU A 1 99 ? -10.232 3.470 23.850 1.00 90.56 99 GLU A O 1
ATOM 784 N N . ALA A 1 100 ? -9.223 5.103 22.681 1.00 89.19 100 ALA A N 1
ATOM 785 C CA . ALA A 1 100 ? -10.102 5.016 21.516 1.00 89.19 100 ALA A CA 1
ATOM 786 C C . ALA A 1 100 ? -10.002 3.661 20.793 1.00 89.19 100 ALA A C 1
ATOM 788 O O . ALA A 1 100 ? -11.001 3.155 20.283 1.00 89.19 100 ALA A O 1
ATOM 789 N N . ASP A 1 101 ? -8.818 3.047 20.753 1.00 88.75 101 ASP A N 1
ATOM 790 C CA . ASP A 1 101 ? -8.632 1.714 20.180 1.00 88.75 101 ASP A CA 1
ATOM 791 C C . ASP A 1 101 ? -9.358 0.648 21.006 1.00 88.75 101 ASP A C 1
ATOM 793 O O . ASP A 1 101 ? -9.998 -0.229 20.431 1.00 88.75 101 ASP A O 1
ATOM 797 N N . VAL A 1 102 ? -9.309 0.731 22.342 1.00 89.31 102 VAL A N 1
ATOM 798 C CA . VAL A 1 102 ? -10.069 -0.170 23.226 1.00 89.31 102 VAL A CA 1
ATOM 799 C C . VAL A 1 102 ? -11.571 -0.025 22.983 1.00 89.31 102 VAL A C 1
ATOM 801 O O . VAL A 1 102 ? -12.266 -1.034 22.848 1.00 89.31 102 VAL A O 1
ATOM 804 N N . GLN A 1 103 ? -12.068 1.210 22.879 1.00 89.69 103 GLN A N 1
ATOM 805 C CA . GLN A 1 103 ? -13.474 1.478 22.565 1.00 89.69 103 GLN A CA 1
ATOM 806 C C . GLN A 1 103 ? -13.865 0.888 21.206 1.00 89.69 103 GLN A C 1
ATOM 808 O O . GLN A 1 103 ? -14.799 0.092 21.139 1.00 89.69 103 GLN A O 1
ATOM 813 N N . CYS A 1 104 ? -13.097 1.169 20.150 1.00 86.69 104 CYS A N 1
ATOM 814 C CA . CYS A 1 104 ? -13.371 0.643 18.813 1.00 86.69 104 CYS A CA 1
ATOM 815 C C . CYS A 1 104 ? -13.321 -0.890 18.759 1.00 86.69 104 CYS A C 1
ATOM 817 O O . CYS A 1 104 ? -14.158 -1.501 18.105 1.00 86.69 104 CYS A O 1
ATOM 819 N N . ILE A 1 105 ? -12.383 -1.539 19.458 1.00 87.88 105 ILE A N 1
ATOM 820 C CA . ILE A 1 105 ? -12.327 -3.009 19.538 1.00 87.88 105 ILE A CA 1
ATOM 821 C C . ILE A 1 105 ? -13.612 -3.570 20.161 1.00 87.88 105 ILE A C 1
ATOM 823 O O . ILE A 1 105 ? -14.141 -4.575 19.681 1.00 87.88 105 ILE A O 1
ATOM 827 N N . ASN A 1 106 ? -14.112 -2.934 21.222 1.00 90.19 106 ASN A N 1
ATOM 828 C CA . ASN A 1 106 ? -15.339 -3.359 21.888 1.00 90.19 106 ASN A CA 1
ATOM 829 C C . ASN A 1 106 ? -16.570 -3.142 21.000 1.00 90.19 106 ASN A C 1
ATOM 831 O O . ASN A 1 106 ? -17.364 -4.069 20.853 1.00 90.19 106 ASN A O 1
ATOM 835 N N . GLU A 1 107 ? -16.681 -1.980 20.352 1.00 89.25 107 GLU A N 1
ATOM 836 C CA . GLU A 1 107 ? -17.739 -1.687 19.377 1.00 89.25 107 GLU A CA 1
ATOM 837 C C . GLU A 1 107 ? -17.696 -2.663 18.198 1.00 89.25 107 GLU A C 1
ATOM 839 O O . GLU A 1 107 ? -18.715 -3.226 17.819 1.00 89.25 107 GLU A O 1
ATOM 844 N N . TYR A 1 108 ? -16.513 -2.936 17.639 1.00 87.12 108 TYR A N 1
ATOM 845 C CA . TYR A 1 108 ? -16.338 -3.893 16.546 1.00 87.12 108 TYR A CA 1
ATOM 846 C C . TYR A 1 108 ? -16.831 -5.291 16.944 1.00 87.12 108 TYR A C 1
ATOM 848 O O . TYR A 1 108 ? -17.527 -5.946 16.168 1.00 87.12 108 TYR A O 1
ATOM 856 N N . ARG A 1 109 ? -16.505 -5.744 18.163 1.00 88.81 109 ARG A N 1
ATOM 857 C CA . ARG A 1 109 ? -16.965 -7.033 18.698 1.00 88.81 109 ARG A CA 1
ATOM 858 C C . ARG A 1 109 ? -18.489 -7.079 18.841 1.00 88.81 109 ARG A C 1
ATOM 860 O O . ARG A 1 109 ? -19.091 -8.073 18.445 1.00 88.81 109 ARG A O 1
ATOM 867 N N . GLN A 1 110 ? -19.095 -6.026 19.390 1.00 89.69 110 GLN A N 1
ATOM 868 C CA . GLN A 1 110 ? -20.552 -5.914 19.536 1.00 89.69 110 GLN A CA 1
ATOM 869 C C . GLN A 1 110 ? -21.242 -5.911 18.171 1.00 89.69 110 GLN A C 1
ATOM 871 O O . GLN A 1 110 ? -22.096 -6.749 17.915 1.00 89.69 110 GLN A O 1
ATOM 876 N N . ASN A 1 111 ? -20.760 -5.082 17.249 1.00 89.62 111 ASN A N 1
ATOM 877 C CA . ASN A 1 111 ? -21.272 -4.986 15.887 1.00 89.62 111 ASN A CA 1
ATOM 878 C C . ASN A 1 111 ? -21.238 -6.330 15.142 1.00 89.62 111 ASN A C 1
ATOM 880 O O . ASN A 1 111 ? -22.166 -6.652 14.402 1.00 89.62 111 ASN A O 1
ATOM 884 N N . LEU A 1 112 ? -20.183 -7.136 15.321 1.00 87.62 112 LEU A N 1
ATOM 885 C CA . LEU A 1 112 ? -20.140 -8.489 14.758 1.00 87.62 112 LEU A CA 1
ATOM 886 C C . LEU A 1 112 ? -21.188 -9.417 15.385 1.00 87.62 112 LEU A C 1
ATOM 888 O O . LEU A 1 112 ? -21.797 -10.207 14.664 1.00 87.62 112 LEU A O 1
ATOM 892 N N . ALA A 1 113 ? -21.396 -9.328 16.700 1.00 89.06 113 ALA A N 1
ATOM 893 C CA . ALA A 1 113 ? -22.415 -10.109 17.393 1.00 89.06 113 ALA A CA 1
ATOM 894 C C . ALA A 1 113 ? -23.831 -9.721 16.935 1.00 89.06 113 ALA A C 1
ATOM 896 O O . ALA A 1 113 ? -24.647 -10.605 16.685 1.00 89.06 113 ALA A O 1
ATOM 897 N N . ASP A 1 114 ? -24.097 -8.429 16.736 1.00 87.12 114 ASP A N 1
ATOM 898 C CA . ASP A 1 114 ? -25.389 -7.918 16.268 1.00 87.12 114 ASP A CA 1
ATOM 899 C C . ASP A 1 114 ? -25.691 -8.356 14.828 1.00 87.12 114 ASP A C 1
ATOM 901 O O . ASP A 1 114 ? -26.813 -8.768 14.511 1.00 87.12 114 ASP A O 1
ATOM 905 N N . VAL A 1 115 ? -24.678 -8.329 13.952 1.00 86.38 115 VAL A N 1
ATOM 906 C CA . VAL A 1 115 ? -24.788 -8.842 12.577 1.00 86.38 115 VAL A CA 1
ATOM 907 C C . VAL A 1 115 ? -25.103 -10.337 12.583 1.00 86.38 115 VAL A C 1
ATOM 909 O O . VAL A 1 115 ? -25.969 -10.781 11.828 1.00 86.38 115 VAL A O 1
ATOM 912 N N . GLU A 1 116 ? -24.440 -11.120 13.433 1.00 87.25 116 GLU A N 1
ATOM 913 C CA . GLU A 1 116 ? -24.686 -12.559 13.533 1.00 87.25 116 GLU A CA 1
ATOM 914 C C . GLU A 1 116 ? -26.072 -12.869 14.115 1.00 87.25 116 GLU A C 1
ATOM 916 O O . GLU A 1 116 ? -26.816 -13.670 13.551 1.00 87.25 116 GLU A O 1
ATOM 921 N N . ALA A 1 117 ? -26.476 -12.180 15.184 1.00 87.75 117 ALA A N 1
ATOM 922 C CA . ALA A 1 117 ? -27.806 -12.320 15.769 1.00 87.75 117 ALA A CA 1
ATOM 923 C C . ALA A 1 117 ? -28.910 -11.996 14.748 1.00 87.75 117 ALA A C 1
ATOM 925 O O . ALA A 1 117 ? -29.886 -12.742 14.627 1.00 87.75 117 ALA A O 1
ATOM 926 N N . SER A 1 118 ? -28.721 -10.936 13.956 1.00 86.31 118 SER A N 1
ATOM 927 C CA . SER A 1 118 ? -29.639 -10.550 12.879 1.00 86.31 118 SER A CA 1
ATOM 928 C C . SER A 1 118 ? -29.722 -11.617 11.782 1.00 86.31 118 SER A C 1
ATOM 930 O O . SER A 1 118 ? -30.815 -11.936 11.312 1.00 86.31 118 SER A O 1
ATOM 932 N N . ARG A 1 119 ? -28.589 -12.225 11.401 1.00 85.94 119 ARG A N 1
ATOM 933 C CA . ARG A 1 119 ? -28.549 -13.335 10.431 1.00 85.94 119 ARG A CA 1
ATOM 934 C C . ARG A 1 119 ? -29.293 -14.568 10.935 1.00 85.94 119 ARG A C 1
ATOM 936 O O . ARG A 1 119 ? -30.090 -15.139 10.194 1.00 85.94 119 ARG A O 1
ATOM 943 N N . VAL A 1 120 ? -29.076 -14.957 12.191 1.00 87.50 120 VAL A N 1
ATOM 944 C CA . VAL A 1 120 ? -29.764 -16.099 12.814 1.00 87.50 120 VAL A CA 1
ATOM 945 C C . VAL A 1 120 ? -31.271 -15.845 12.919 1.00 87.50 120 VAL A C 1
ATOM 947 O O . VAL A 1 120 ? -32.066 -16.742 12.634 1.00 87.50 120 VAL A O 1
ATOM 950 N N . ALA A 1 121 ? -31.682 -14.629 13.286 1.00 86.19 121 ALA A N 1
ATOM 951 C CA . ALA A 1 121 ? -33.092 -14.246 13.332 1.00 86.19 121 ALA A CA 1
ATOM 952 C C . ALA A 1 121 ? -33.750 -14.316 11.942 1.00 86.19 121 ALA A C 1
ATOM 954 O O . ALA A 1 121 ? -34.825 -14.902 11.806 1.00 86.19 121 ALA A O 1
ATOM 955 N N . ALA A 1 122 ? -33.082 -13.803 10.903 1.00 84.25 122 ALA A N 1
ATOM 956 C CA . ALA A 1 122 ? -33.560 -13.887 9.524 1.00 84.25 122 ALA A CA 1
ATOM 957 C C . ALA A 1 122 ? -33.687 -15.342 9.036 1.00 84.25 122 ALA A C 1
ATOM 959 O O . ALA A 1 122 ? -34.698 -15.699 8.435 1.00 84.25 122 ALA A O 1
ATOM 960 N N . ALA A 1 123 ? -32.717 -16.208 9.354 1.00 83.38 123 ALA A N 1
ATOM 961 C CA . ALA A 1 123 ? -32.771 -17.630 9.008 1.00 83.38 123 ALA A CA 1
ATOM 962 C C . ALA A 1 123 ? -33.942 -18.366 9.688 1.00 83.38 123 ALA A C 1
ATOM 964 O O . ALA A 1 123 ? -34.554 -19.241 9.081 1.00 83.38 123 ALA A O 1
ATOM 965 N N . ARG A 1 124 ? -34.292 -17.995 10.929 1.00 78.88 124 ARG A N 1
ATOM 966 C CA . ARG A 1 124 ? -35.462 -18.543 11.642 1.00 78.88 124 ARG A CA 1
ATOM 967 C C . ARG A 1 124 ? -36.793 -18.037 11.082 1.00 78.88 124 ARG A C 1
ATOM 969 O O . ARG A 1 124 ? -37.760 -18.790 11.072 1.00 78.88 124 ARG A O 1
ATOM 976 N N . ALA A 1 125 ? -36.846 -16.788 10.621 1.00 75.50 125 ALA A N 1
ATOM 977 C CA . ALA A 1 125 ? -38.035 -16.212 9.991 1.00 75.50 125 ALA A CA 1
ATOM 978 C C . ALA A 1 125 ? -38.263 -16.743 8.562 1.00 75.50 125 ALA A C 1
ATOM 980 O O . ALA A 1 125 ? -39.403 -16.858 8.123 1.00 75.50 125 ALA A O 1
ATOM 981 N N . GLY A 1 126 ? -37.192 -17.117 7.854 1.00 59.88 126 GLY A N 1
ATOM 982 C CA . GLY A 1 126 ? -37.218 -17.683 6.502 1.00 59.88 126 GLY A CA 1
ATOM 983 C C . GLY A 1 126 ? -37.559 -19.176 6.417 1.00 59.88 126 GLY A C 1
ATOM 984 O O . GLY A 1 126 ? -37.180 -19.816 5.441 1.00 59.88 126 GLY A O 1
ATOM 985 N N . GLY A 1 127 ? -38.243 -19.746 7.417 1.00 46.53 127 GLY A N 1
ATOM 986 C CA . GLY A 1 127 ? -38.664 -21.152 7.468 1.00 46.53 127 GLY A CA 1
ATOM 987 C C . GLY A 1 127 ? -39.751 -21.520 6.448 1.00 46.53 127 GLY A C 1
ATOM 988 O O . GLY A 1 127 ? -40.838 -21.939 6.828 1.00 46.53 127 GLY A O 1
ATOM 989 N N . GLY A 1 128 ? -39.460 -21.371 5.156 1.00 46.38 128 GLY A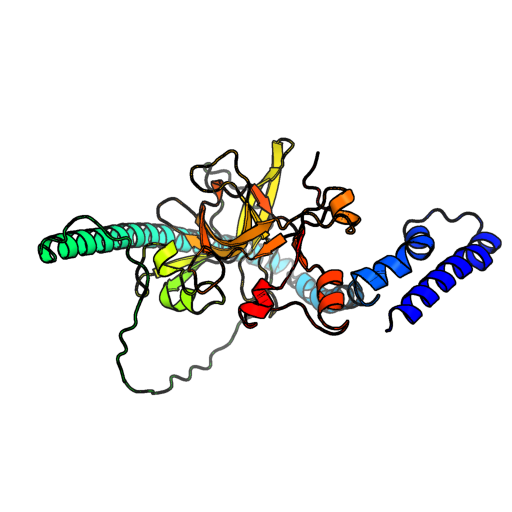 N 1
ATOM 990 C CA . GLY A 1 128 ? -40.189 -21.968 4.042 1.00 46.38 128 GLY A CA 1
ATOM 991 C C . GLY A 1 128 ? -39.246 -22.904 3.292 1.00 46.38 128 GLY A C 1
ATOM 992 O O . GLY A 1 128 ? -38.178 -22.487 2.855 1.00 46.38 128 GLY A O 1
ATOM 993 N N . ALA A 1 129 ? -39.611 -24.182 3.200 1.00 41.44 129 ALA A N 1
ATOM 994 C CA . ALA A 1 129 ? -38.798 -25.234 2.600 1.00 41.44 129 ALA A CA 1
ATOM 995 C C . ALA A 1 129 ? -38.283 -24.860 1.196 1.00 41.44 129 ALA A C 1
ATOM 997 O O . ALA A 1 129 ? -39.070 -24.614 0.285 1.00 41.44 129 ALA A O 1
ATOM 998 N N . VAL A 1 130 ? -36.962 -24.898 1.005 1.00 40.34 130 VAL A N 1
ATOM 999 C CA . VAL A 1 130 ? -36.339 -24.943 -0.323 1.00 40.34 130 VAL A CA 1
ATOM 1000 C C . VAL A 1 130 ? -35.823 -26.362 -0.535 1.00 40.34 130 VAL A C 1
ATOM 1002 O O . VAL A 1 130 ? -35.012 -26.867 0.241 1.00 40.34 130 VAL A O 1
ATOM 1005 N N . SER A 1 131 ? -36.350 -27.017 -1.571 1.00 35.25 131 SER A N 1
ATOM 1006 C CA . SER A 1 131 ? -35.883 -28.322 -2.049 1.00 35.25 131 SER A CA 1
ATOM 1007 C C . SER A 1 131 ? -34.409 -28.257 -2.480 1.00 35.25 131 SER A C 1
ATOM 1009 O O . SER A 1 131 ? -33.969 -27.225 -2.989 1.00 35.25 131 SER A O 1
ATOM 1011 N N . PRO A 1 132 ? -33.629 -29.339 -2.323 1.00 35.94 132 PRO A N 1
ATOM 1012 C CA . PRO A 1 132 ? -32.211 -29.333 -2.651 1.00 35.94 132 PRO A CA 1
ATOM 1013 C C . PRO A 1 132 ? -32.008 -29.474 -4.165 1.00 35.94 132 PRO A C 1
ATOM 1015 O O . PRO A 1 132 ? -32.342 -30.502 -4.747 1.00 35.94 132 PRO A O 1
ATOM 1018 N N . GLY A 1 133 ? -31.423 -28.457 -4.801 1.00 34.50 133 GLY A N 1
ATOM 1019 C CA . GLY A 1 133 ? -30.934 -28.561 -6.178 1.00 34.50 133 GLY A CA 1
ATOM 1020 C C . GLY A 1 133 ? -30.923 -27.234 -6.927 1.00 34.50 133 GLY A C 1
ATOM 1021 O O . GLY A 1 133 ? -31.853 -26.937 -7.665 1.00 34.50 133 GLY A O 1
ATOM 1022 N N . GLY A 1 134 ? -29.860 -26.445 -6.770 1.00 27.81 134 GLY A N 1
ATOM 1023 C CA . GLY A 1 134 ? -29.637 -25.256 -7.596 1.00 27.81 134 GLY A CA 1
ATOM 1024 C C . GLY A 1 134 ? -28.712 -24.248 -6.929 1.00 27.81 134 GLY A C 1
ATOM 1025 O O . GLY A 1 134 ? -29.044 -23.676 -5.897 1.00 27.81 134 GLY A O 1
ATOM 1026 N N . TRP A 1 135 ? -27.536 -24.045 -7.515 1.00 34.94 135 TRP A N 1
ATOM 1027 C CA . TRP A 1 135 ? -26.576 -23.021 -7.106 1.00 34.94 135 TRP A CA 1
ATOM 1028 C C . TRP A 1 135 ? -27.172 -21.630 -7.379 1.00 34.94 135 TRP A C 1
ATOM 1030 O O . TRP A 1 135 ? -27.613 -21.403 -8.508 1.00 34.94 135 TRP A O 1
ATOM 1040 N N . PRO A 1 136 ? -27.184 -20.677 -6.430 1.00 34.69 136 PRO A N 1
ATOM 1041 C CA . PRO A 1 136 ? -27.713 -19.357 -6.722 1.00 34.69 136 PRO A CA 1
ATOM 1042 C C . PRO A 1 136 ? -26.629 -18.470 -7.345 1.00 34.69 136 PRO A C 1
ATOM 1044 O O . PRO A 1 136 ? -25.706 -18.002 -6.678 1.00 34.69 136 PRO A O 1
ATOM 1047 N N . HIS A 1 137 ? -26.784 -18.228 -8.645 1.00 32.22 137 HIS A N 1
ATOM 1048 C CA . HIS A 1 137 ? -26.243 -17.072 -9.350 1.00 32.22 137 HIS A CA 1
ATOM 1049 C C . HIS A 1 137 ? -27.171 -15.855 -9.151 1.00 32.22 137 HIS A C 1
ATOM 1051 O O . HIS A 1 137 ? -28.366 -15.966 -9.386 1.00 32.22 137 HIS A O 1
ATOM 1057 N N . GLY A 1 138 ? -26.585 -14.707 -8.783 1.00 33.16 138 GLY A N 1
ATOM 1058 C CA . GLY A 1 138 ? -26.879 -13.357 -9.303 1.00 33.16 138 GLY A CA 1
ATOM 1059 C C . GLY A 1 138 ? -28.244 -12.664 -9.091 1.00 33.16 138 GLY A C 1
ATOM 1060 O O . GLY A 1 138 ? -29.273 -13.127 -9.562 1.00 33.16 138 GLY A O 1
ATOM 1061 N N . GLY A 1 139 ? -28.173 -11.419 -8.586 1.00 27.33 139 GLY A N 1
ATOM 1062 C CA . GLY A 1 139 ? -29.131 -10.318 -8.835 1.00 27.33 139 GLY A CA 1
ATOM 1063 C C . GLY A 1 139 ? -30.191 -10.102 -7.742 1.00 27.33 139 GLY A C 1
ATOM 1064 O O . GLY A 1 139 ? -30.630 -11.053 -7.120 1.00 27.33 139 GLY A O 1
ATOM 1065 N N . ALA A 1 140 ? -30.684 -8.901 -7.431 1.00 29.28 140 ALA A N 1
ATOM 1066 C CA . ALA A 1 140 ? -30.437 -7.540 -7.899 1.00 29.28 140 ALA A CA 1
ATOM 1067 C C . ALA A 1 140 ? -31.057 -6.542 -6.884 1.00 29.28 140 ALA A C 1
ATOM 1069 O O . ALA A 1 140 ? -31.989 -6.887 -6.165 1.00 29.28 140 ALA A O 1
ATOM 1070 N N . LEU A 1 141 ? -30.494 -5.329 -6.860 1.00 33.59 141 LEU A N 1
ATOM 1071 C CA . LEU A 1 141 ? -31.037 -3.992 -6.543 1.00 33.59 141 LEU A CA 1
ATOM 1072 C C . LEU A 1 141 ? -32.348 -3.837 -5.736 1.00 33.59 141 LEU A C 1
ATOM 1074 O O . LEU A 1 141 ? -33.412 -4.286 -6.149 1.00 33.59 141 LEU A O 1
ATOM 1078 N N . ALA A 1 142 ? -32.298 -2.961 -4.724 1.00 29.92 142 ALA A N 1
ATOM 1079 C CA . ALA A 1 142 ? -33.447 -2.157 -4.303 1.00 29.92 142 ALA A CA 1
ATOM 1080 C C . ALA A 1 142 ? -33.021 -0.701 -4.055 1.00 29.92 142 ALA A C 1
ATOM 1082 O O . ALA A 1 142 ? -32.122 -0.418 -3.264 1.00 29.92 142 ALA A O 1
ATOM 1083 N N . ALA A 1 143 ? -33.676 0.203 -4.780 1.00 30.53 143 ALA A N 1
ATOM 1084 C CA . ALA A 1 143 ? -33.561 1.648 -4.686 1.00 30.53 143 ALA A CA 1
ATOM 1085 C C . ALA A 1 143 ? -34.602 2.220 -3.708 1.00 30.53 143 ALA A C 1
ATOM 1087 O O . ALA A 1 143 ? -35.750 1.787 -3.709 1.00 30.53 143 ALA A O 1
ATOM 1088 N N . ALA A 1 144 ? -34.209 3.241 -2.948 1.00 31.03 144 ALA A N 1
ATOM 1089 C CA . ALA A 1 144 ? -35.047 4.300 -2.371 1.00 31.03 144 ALA A CA 1
ATOM 1090 C C . ALA A 1 144 ? -34.067 5.404 -1.914 1.00 31.03 144 ALA A C 1
ATOM 1092 O O . ALA A 1 144 ? -33.052 5.085 -1.310 1.00 31.03 144 ALA A O 1
ATOM 1093 N N . GLY A 1 145 ? -34.192 6.700 -2.188 1.00 27.31 145 GLY A N 1
ATOM 1094 C CA . GLY A 1 145 ? -35.334 7.501 -2.603 1.00 27.31 145 GLY A CA 1
ATOM 1095 C C . GLY A 1 145 ? -35.482 8.690 -1.643 1.00 27.31 145 GLY A C 1
ATOM 1096 O O . GLY A 1 145 ? -36.212 8.572 -0.673 1.00 27.31 145 GLY A O 1
ATOM 1097 N N . GLY A 1 146 ? -34.795 9.806 -1.936 1.00 25.20 146 GLY A N 1
ATOM 1098 C CA . GLY A 1 146 ? -35.178 11.189 -1.585 1.00 25.20 146 GLY A CA 1
ATOM 1099 C C . GLY A 1 146 ? -35.043 11.687 -0.133 1.00 25.20 146 GLY A C 1
ATOM 1100 O O . GLY A 1 146 ? -35.737 11.221 0.761 1.00 25.20 146 GLY A O 1
ATOM 1101 N N . GLY A 1 147 ? -34.256 12.756 0.073 1.00 25.53 147 GLY A N 1
ATOM 1102 C CA . GLY A 1 147 ? -34.302 13.548 1.310 1.00 25.53 147 GLY A CA 1
ATOM 1103 C C . GLY A 1 147 ? -33.275 14.683 1.426 1.00 25.53 147 GLY A C 1
ATOM 1104 O O . GLY A 1 147 ? -32.247 14.501 2.057 1.00 25.53 147 GLY A O 1
ATOM 1105 N N . ALA A 1 148 ? -33.606 15.839 0.838 1.00 26.86 148 ALA A N 1
ATOM 1106 C CA . ALA A 1 148 ? -33.202 17.215 1.182 1.00 26.86 148 ALA A CA 1
ATOM 1107 C C . ALA A 1 148 ? -31.711 17.579 1.397 1.00 26.86 148 ALA A C 1
ATOM 1109 O O . ALA A 1 148 ? -31.081 17.266 2.403 1.00 26.86 148 ALA A O 1
ATOM 1110 N N . SER A 1 149 ? -31.208 18.407 0.478 1.00 29.53 149 SER A N 1
ATOM 1111 C CA . SER A 1 149 ? -29.970 19.181 0.590 1.00 29.53 149 SER A CA 1
ATOM 1112 C C . SER A 1 149 ? -30.175 20.464 1.403 1.00 29.53 149 SER A C 1
ATOM 1114 O O . SER A 1 149 ? -31.061 21.253 1.084 1.00 29.53 149 SER A O 1
ATOM 1116 N N . THR A 1 150 ? -29.276 20.742 2.346 1.00 27.84 150 THR A N 1
ATOM 1117 C CA . THR A 1 150 ? -28.879 22.107 2.735 1.00 27.84 150 THR A CA 1
ATOM 1118 C C . THR A 1 150 ? -27.377 22.132 3.052 1.00 27.84 150 THR A C 1
ATOM 1120 O O . THR A 1 150 ? -26.844 21.153 3.575 1.00 27.84 150 THR A O 1
ATOM 1123 N N . PRO A 1 151 ? -26.657 23.210 2.685 1.00 27.70 151 PRO A N 1
ATOM 1124 C CA . PRO A 1 151 ? -25.201 23.242 2.712 1.00 27.70 151 PRO A CA 1
ATOM 1125 C C . PRO A 1 151 ? -24.696 23.675 4.090 1.00 27.70 151 PRO A C 1
ATOM 1127 O O . PRO A 1 151 ? -25.146 24.690 4.620 1.00 27.70 151 PRO A O 1
ATOM 1130 N N . LEU A 1 152 ? -23.716 22.960 4.646 1.00 25.77 152 LEU A N 1
ATOM 1131 C CA . LEU A 1 152 ? -22.941 23.476 5.771 1.00 25.77 152 LEU A CA 1
ATOM 1132 C C . LEU A 1 152 ? -21.560 23.905 5.282 1.00 25.77 152 LEU A C 1
ATOM 1134 O O . LEU A 1 152 ? -20.649 23.107 5.080 1.00 25.77 152 LEU A O 1
ATOM 1138 N N . THR A 1 153 ? -21.437 25.211 5.088 1.00 29.31 153 THR A N 1
ATOM 1139 C CA . THR A 1 153 ? -20.170 25.927 5.038 1.00 29.31 153 THR A CA 1
ATOM 1140 C C . THR A 1 153 ? -19.528 25.902 6.424 1.00 29.31 153 THR A C 1
ATOM 1142 O O . THR A 1 153 ? -20.138 26.366 7.387 1.00 29.31 153 THR A O 1
ATOM 1145 N N . SER A 1 154 ? -18.274 25.473 6.531 1.00 29.20 154 SER A N 1
ATOM 1146 C CA . SER A 1 154 ? -17.413 25.908 7.633 1.00 29.20 154 SER A CA 1
ATOM 1147 C C . SER A 1 154 ? -15.987 26.115 7.136 1.00 29.20 154 SER A C 1
ATOM 1149 O O . SER A 1 154 ? -15.225 25.171 6.942 1.00 29.20 154 SER A O 1
ATOM 1151 N N . ASN A 1 155 ? -15.658 27.390 6.939 1.00 26.98 155 ASN A N 1
ATOM 1152 C CA . ASN A 1 155 ? -14.298 27.908 6.892 1.00 26.98 155 ASN A CA 1
ATOM 1153 C C . ASN A 1 155 ? -13.626 27.730 8.266 1.00 26.98 155 ASN A C 1
ATOM 1155 O O . ASN A 1 155 ? -14.221 28.069 9.288 1.00 26.98 155 ASN A O 1
ATOM 1159 N N . GLY A 1 156 ? -12.372 27.276 8.287 1.00 24.61 156 GLY A N 1
ATOM 1160 C CA . GLY A 1 156 ? -11.502 27.270 9.472 1.00 24.61 156 GLY A CA 1
ATOM 1161 C C . GLY A 1 156 ? -10.202 26.497 9.209 1.00 24.61 156 GLY A C 1
ATOM 1162 O O . GLY A 1 156 ? -10.244 25.511 8.484 1.00 24.61 156 GLY A O 1
ATOM 1163 N N . PRO A 1 157 ? -9.032 26.953 9.693 1.00 28.73 157 PRO A N 1
ATOM 1164 C CA . PRO A 1 157 ? -7.785 26.888 8.934 1.00 28.73 157 PRO A CA 1
ATOM 1165 C C . PRO A 1 157 ? -7.108 25.513 8.968 1.00 28.73 157 PRO A C 1
ATOM 1167 O O . PRO A 1 157 ? -6.907 24.921 10.028 1.00 28.73 157 PRO A O 1
ATOM 1170 N N . ALA A 1 158 ? -6.657 25.058 7.798 1.00 26.27 158 ALA A N 1
ATOM 1171 C CA . ALA A 1 158 ? -5.732 23.942 7.668 1.00 26.27 158 ALA A CA 1
ATOM 1172 C C . ALA A 1 158 ? -4.350 24.360 8.203 1.00 26.27 158 ALA A C 1
ATOM 1174 O O . ALA A 1 158 ? -3.576 25.047 7.535 1.00 26.27 158 ALA A O 1
ATOM 1175 N N . VAL A 1 159 ? -4.052 23.972 9.443 1.00 29.75 159 VAL A N 1
ATOM 1176 C CA . VAL A 1 159 ? -2.706 24.063 10.017 1.00 29.75 159 VAL A CA 1
ATOM 1177 C C . VAL A 1 159 ? -1.889 22.881 9.496 1.00 29.75 159 VAL A C 1
ATOM 1179 O O . VAL A 1 159 ? -2.277 21.726 9.644 1.00 29.75 159 VAL A O 1
ATOM 1182 N N . GLY A 1 160 ? -0.773 23.209 8.841 1.00 30.30 160 GLY A N 1
ATOM 1183 C CA . GLY A 1 160 ? 0.046 22.299 8.048 1.00 30.30 160 GLY A CA 1
ATOM 1184 C C . GLY A 1 160 ? 0.552 21.057 8.781 1.00 30.30 160 GLY A C 1
ATOM 1185 O O . GLY A 1 160 ? 1.054 21.114 9.904 1.00 30.30 160 GLY A O 1
ATOM 1186 N N . THR A 1 161 ? 0.490 19.930 8.081 1.00 30.92 161 THR A N 1
ATOM 1187 C CA . THR A 1 161 ? 1.076 18.659 8.498 1.00 30.92 161 THR A CA 1
ATOM 1188 C C . THR A 1 161 ? 2.517 18.578 8.009 1.00 30.92 161 THR A C 1
ATOM 1190 O O . THR A 1 161 ? 2.794 18.245 6.858 1.00 30.92 161 THR A O 1
ATOM 1193 N N . GLY A 1 162 ? 3.446 18.906 8.906 1.00 28.53 162 GLY A N 1
ATOM 1194 C CA . GLY A 1 162 ? 4.854 18.577 8.743 1.00 28.53 162 GLY A CA 1
ATOM 1195 C C . GLY A 1 162 ? 5.061 17.068 8.861 1.00 28.53 162 GLY A C 1
ATOM 1196 O O . GLY A 1 162 ? 4.750 16.469 9.889 1.00 28.53 162 GLY A O 1
ATOM 1197 N N . THR A 1 163 ? 5.616 16.461 7.815 1.00 33.50 163 THR A N 1
ATOM 1198 C CA . THR A 1 163 ? 6.264 15.146 7.870 1.00 33.50 163 THR A CA 1
ATOM 1199 C C . THR A 1 163 ? 7.445 15.210 8.838 1.00 33.50 163 THR A C 1
ATOM 1201 O O . THR A 1 163 ? 8.550 15.592 8.459 1.00 33.50 163 THR A O 1
ATOM 1204 N N . SER A 1 164 ? 7.219 14.836 10.094 1.00 31.84 164 SER A N 1
ATOM 1205 C CA . SER A 1 164 ? 8.294 14.576 11.048 1.00 31.84 164 SER A CA 1
ATOM 1206 C C . SER A 1 164 ? 8.609 13.088 11.027 1.00 31.84 164 SER A C 1
ATOM 1208 O O . SER A 1 164 ? 7.821 12.259 11.484 1.00 31.84 164 SER A O 1
ATOM 1210 N N . ALA A 1 165 ? 9.776 12.758 10.475 1.00 33.03 165 ALA A N 1
ATOM 1211 C CA . ALA A 1 165 ? 10.417 11.468 10.657 1.00 33.03 165 ALA A CA 1
ATOM 1212 C C . ALA A 1 165 ? 10.473 11.153 12.158 1.00 33.03 165 ALA A C 1
ATOM 1214 O O . ALA A 1 165 ? 11.068 11.891 12.944 1.00 33.03 165 ALA A O 1
ATOM 1215 N N . SER A 1 166 ? 9.795 10.084 12.565 1.00 32.62 166 SER A N 1
ATOM 1216 C CA . SER A 1 166 ? 9.789 9.621 13.946 1.00 32.62 166 SER A CA 1
ATOM 1217 C C . SER A 1 166 ? 11.170 9.058 14.264 1.00 32.62 166 SER A C 1
ATOM 1219 O O . SER A 1 166 ? 11.485 7.927 13.906 1.00 32.62 166 SER A O 1
ATOM 1221 N N . ALA A 1 167 ? 11.996 9.871 14.919 1.00 28.88 167 ALA A N 1
ATOM 1222 C CA . ALA A 1 167 ? 13.136 9.379 15.664 1.00 28.88 167 ALA A CA 1
ATOM 1223 C C . ALA A 1 167 ? 12.612 8.434 16.752 1.00 28.88 167 ALA A C 1
ATOM 1225 O O . ALA A 1 167 ? 11.762 8.794 17.569 1.00 28.88 167 ALA A O 1
ATOM 1226 N N . SER A 1 168 ? 13.112 7.209 16.711 1.00 35.91 168 SER A N 1
ATOM 1227 C CA . SER A 1 168 ? 12.968 6.172 17.719 1.00 35.91 168 SER A CA 1
ATOM 1228 C C . SER A 1 168 ? 13.361 6.702 19.099 1.00 35.91 168 SER A C 1
ATOM 1230 O O . SER A 1 168 ? 14.543 6.844 19.403 1.00 35.91 168 SER A O 1
ATOM 1232 N N . ALA A 1 169 ? 12.366 6.965 19.944 1.00 27.98 169 ALA A N 1
ATOM 1233 C CA . ALA A 1 169 ? 12.549 7.000 21.386 1.00 27.98 169 ALA A CA 1
ATOM 1234 C C . ALA A 1 169 ? 12.157 5.619 21.921 1.00 27.98 169 ALA A C 1
ATOM 1236 O O . ALA A 1 169 ? 10.978 5.276 21.993 1.00 27.98 169 ALA A O 1
ATOM 1237 N N . GLN A 1 170 ? 13.172 4.812 22.228 1.00 32.59 170 GLN A N 1
ATOM 1238 C CA . GLN A 1 170 ? 13.027 3.534 22.912 1.00 32.59 170 GLN A CA 1
ATOM 1239 C C . GLN A 1 170 ? 12.291 3.729 24.241 1.00 32.59 170 GLN A C 1
ATOM 1241 O O . GLN A 1 170 ? 12.794 4.363 25.165 1.00 32.59 170 GLN A O 1
ATOM 1246 N N . GLY A 1 171 ? 11.114 3.122 24.333 1.00 25.42 171 GLY A N 1
ATOM 1247 C CA . GLY A 1 171 ? 10.513 2.663 25.574 1.00 25.42 171 GLY A CA 1
ATOM 1248 C C . GLY A 1 171 ? 10.169 1.196 25.372 1.00 25.42 171 GLY A C 1
ATOM 1249 O O . GLY A 1 171 ? 9.162 0.884 24.748 1.00 25.42 171 GLY A O 1
ATOM 1250 N N . VAL A 1 172 ? 11.047 0.303 25.829 1.00 35.31 172 VAL A N 1
ATOM 1251 C CA . VAL A 1 172 ? 10.795 -1.141 25.868 1.00 35.31 172 VAL A CA 1
ATOM 1252 C C . VAL A 1 172 ? 9.633 -1.380 26.824 1.00 35.31 172 VAL A C 1
ATOM 1254 O O . VAL A 1 172 ? 9.852 -1.338 28.029 1.00 35.31 172 VAL A O 1
ATOM 1257 N N . GLN A 1 173 ? 8.423 -1.610 26.306 1.00 32.06 173 GLN A N 1
ATOM 1258 C CA . GLN A 1 173 ? 7.334 -2.263 27.036 1.00 32.06 173 GLN A CA 1
ATOM 1259 C C . GLN A 1 173 ? 6.444 -3.060 26.076 1.00 32.06 173 GLN A C 1
ATOM 1261 O O . GLN A 1 173 ? 5.712 -2.483 25.278 1.00 32.06 173 GLN A O 1
ATOM 1266 N N . ASP A 1 174 ? 6.521 -4.379 26.264 1.00 27.56 174 ASP A N 1
ATOM 1267 C CA . ASP A 1 174 ? 5.669 -5.458 25.759 1.00 27.56 174 ASP A CA 1
ATOM 1268 C C . ASP A 1 174 ? 5.644 -5.670 24.234 1.00 27.56 174 ASP A C 1
ATOM 1270 O O . ASP A 1 174 ? 5.708 -4.728 23.455 1.00 27.56 174 ASP A O 1
ATOM 1274 N N . GLY A 1 175 ? 5.583 -6.928 23.792 1.00 32.25 175 GLY A N 1
ATOM 1275 C CA . GLY A 1 175 ? 5.760 -7.368 22.394 1.00 32.25 175 GLY A CA 1
ATOM 1276 C C . GLY A 1 175 ? 4.675 -6.930 21.394 1.00 32.25 175 GLY A C 1
ATOM 1277 O O . GLY A 1 175 ? 4.426 -7.631 20.414 1.00 32.25 175 GLY A O 1
ATOM 1278 N N . GLY A 1 176 ? 3.996 -5.808 21.639 1.00 40.75 176 GLY A N 1
ATOM 1279 C CA . GLY A 1 176 ? 3.010 -5.197 20.758 1.00 40.75 176 GLY A CA 1
ATOM 1280 C C . GLY A 1 176 ? 3.625 -4.156 19.818 1.00 40.75 176 GLY A C 1
ATOM 1281 O O . GLY A 1 176 ? 4.556 -3.436 20.171 1.00 40.75 176 GLY A O 1
ATOM 1282 N N . MET A 1 177 ? 3.074 -4.049 18.607 1.00 53.62 177 MET A N 1
ATOM 1283 C CA . MET A 1 177 ? 3.427 -2.983 17.663 1.00 53.62 177 MET A CA 1
ATOM 1284 C C . MET A 1 177 ? 3.181 -1.594 18.267 1.00 53.62 177 MET A C 1
ATOM 1286 O O . MET A 1 177 ? 2.168 -1.375 18.937 1.00 53.62 177 MET A O 1
ATOM 1290 N N . ALA A 1 178 ? 4.089 -0.649 18.000 1.00 60.03 178 ALA A N 1
ATOM 1291 C CA . ALA A 1 178 ? 3.963 0.734 18.452 1.00 60.03 178 ALA A CA 1
ATOM 1292 C C . ALA A 1 178 ? 2.646 1.359 17.956 1.00 60.03 178 ALA A C 1
ATOM 1294 O O . ALA A 1 178 ? 2.288 1.226 16.785 1.00 60.03 178 ALA A O 1
ATOM 1295 N N . ILE A 1 179 ? 1.928 2.049 18.849 1.00 61.81 179 ILE A N 1
ATOM 1296 C CA . ILE A 1 179 ? 0.644 2.685 18.526 1.00 61.81 179 ILE A CA 1
ATOM 1297 C C . ILE A 1 179 ? 0.888 3.811 17.505 1.00 61.81 179 ILE A C 1
ATOM 1299 O O . ILE A 1 179 ? 1.664 4.727 17.790 1.00 61.81 179 ILE A O 1
ATOM 1303 N N . PRO A 1 180 ? 0.225 3.789 16.336 1.00 70.06 180 PRO A N 1
ATOM 1304 C CA . PRO A 1 180 ? 0.370 4.839 15.338 1.00 70.06 180 PRO A CA 1
ATOM 1305 C C . PRO A 1 180 ? -0.088 6.207 15.859 1.00 70.06 180 PRO A C 1
ATOM 1307 O O . PRO A 1 180 ? -1.125 6.329 16.515 1.00 70.06 180 PRO A O 1
ATOM 1310 N N . TYR A 1 181 ? 0.658 7.258 15.511 1.00 65.31 181 TYR A N 1
ATOM 1311 C CA . TYR A 1 181 ? 0.323 8.639 15.883 1.00 65.31 181 TYR A CA 1
ATOM 1312 C C . TYR A 1 181 ? -0.960 9.140 15.208 1.00 65.31 181 TYR A C 1
ATOM 1314 O O . TYR A 1 181 ? -1.740 9.859 15.829 1.00 65.31 181 TYR A O 1
ATOM 1322 N N . HIS A 1 182 ? -1.187 8.761 13.947 1.00 73.88 182 HIS A N 1
ATOM 1323 C CA . HIS A 1 182 ? -2.365 9.150 13.172 1.00 73.88 182 HIS A CA 1
ATOM 1324 C C . HIS A 1 182 ? -3.351 7.990 13.077 1.00 73.88 182 HIS A C 1
ATOM 1326 O O . HIS A 1 182 ? -3.166 7.064 12.281 1.00 73.88 182 HIS A O 1
ATOM 1332 N N . ARG A 1 183 ? -4.410 8.071 13.886 1.00 85.88 183 ARG A N 1
ATOM 1333 C CA . ARG A 1 183 ? -5.560 7.177 13.814 1.00 85.88 183 ARG A CA 1
ATOM 1334 C C . ARG A 1 183 ? -6.859 7.962 13.845 1.00 85.88 183 ARG A C 1
ATOM 1336 O O . ARG A 1 183 ? -7.109 8.736 14.768 1.00 85.88 183 ARG A O 1
ATOM 1343 N N . GLU A 1 184 ? -7.724 7.689 12.885 1.00 89.31 184 GLU A N 1
ATOM 1344 C CA . GLU A 1 184 ? -9.009 8.359 12.721 1.00 89.31 184 GLU A CA 1
ATOM 1345 C C . GLU A 1 184 ? -10.156 7.360 12.884 1.00 89.31 184 GLU A C 1
ATOM 1347 O O . GLU A 1 184 ? -10.028 6.201 12.505 1.00 89.31 184 GLU A O 1
ATOM 1352 N N . ASN A 1 185 ? -11.269 7.784 13.483 1.00 90.25 185 ASN A N 1
ATOM 1353 C CA . ASN A 1 185 ? -12.504 7.000 13.481 1.00 90.25 185 ASN A CA 1
ATOM 1354 C C . ASN A 1 185 ? -13.339 7.381 12.256 1.00 90.25 185 ASN A C 1
ATOM 1356 O O . ASN A 1 185 ? -13.843 8.501 12.197 1.00 90.25 185 ASN A O 1
ATOM 1360 N N . VAL A 1 186 ? -13.538 6.442 11.337 1.00 93.38 186 VAL A N 1
ATOM 1361 C CA . VAL A 1 186 ? -14.297 6.642 10.092 1.00 93.38 186 VAL A CA 1
ATOM 1362 C C . VAL A 1 186 ? -15.446 5.647 9.990 1.00 93.38 186 VAL A C 1
ATOM 1364 O O . VAL A 1 186 ? -15.347 4.531 10.505 1.00 93.38 186 VAL A O 1
ATOM 1367 N N . LEU A 1 187 ? -16.541 6.045 9.338 1.00 94.56 187 LEU A N 1
ATOM 1368 C CA . LEU A 1 187 ? -17.617 5.114 9.005 1.00 94.56 187 LEU A CA 1
ATOM 1369 C C . LEU A 1 187 ? -17.149 4.151 7.914 1.00 94.56 187 LEU A C 1
ATOM 1371 O O . LEU A 1 187 ? -16.381 4.512 7.020 1.00 94.56 187 LEU A O 1
ATOM 1375 N N . VAL A 1 188 ? -17.652 2.921 7.957 1.00 95.94 188 VAL A N 1
ATOM 1376 C CA . VAL A 1 188 ? -17.420 1.935 6.895 1.00 95.94 188 VAL A CA 1
ATOM 1377 C C . VAL A 1 188 ? -17.992 2.432 5.563 1.00 95.94 188 VAL A C 1
ATOM 1379 O O . VAL A 1 188 ? -17.373 2.201 4.528 1.00 95.94 188 VAL A O 1
ATOM 1382 N N . ALA A 1 189 ? -19.118 3.157 5.577 1.00 96.25 189 ALA A N 1
ATOM 1383 C CA . ALA A 1 189 ? -19.678 3.794 4.384 1.00 96.25 189 ALA A CA 1
ATOM 1384 C C . ALA A 1 189 ? -18.724 4.834 3.771 1.00 96.25 189 ALA A C 1
ATOM 1386 O O . ALA A 1 189 ? -18.486 4.793 2.568 1.00 96.25 189 ALA A O 1
ATOM 1387 N N . ASP A 1 190 ? -18.112 5.698 4.587 1.00 95.75 190 ASP A N 1
ATOM 1388 C CA . ASP A 1 190 ? -17.146 6.697 4.105 1.00 95.75 190 ASP A CA 1
ATOM 1389 C C . ASP A 1 190 ? -15.885 6.027 3.549 1.00 95.75 190 ASP A C 1
ATOM 1391 O O . ASP A 1 190 ? -15.330 6.445 2.533 1.00 95.75 190 ASP A O 1
ATOM 1395 N N . LEU A 1 191 ? -15.436 4.945 4.196 1.00 95.00 191 LEU A N 1
ATOM 1396 C CA . LEU A 1 191 ? -14.309 4.155 3.712 1.00 95.00 191 LEU A CA 1
ATOM 1397 C C . LEU A 1 191 ? -14.623 3.486 2.365 1.00 95.00 191 LEU A C 1
ATOM 1399 O O . LEU A 1 191 ? -13.730 3.387 1.525 1.00 95.00 191 LEU A O 1
ATOM 1403 N N . ALA A 1 192 ? -15.874 3.075 2.141 1.00 95.44 192 ALA A N 1
ATOM 1404 C CA . ALA A 1 192 ? -16.329 2.458 0.897 1.00 95.44 192 ALA A CA 1
ATOM 1405 C C . ALA A 1 192 ? -16.357 3.427 -0.296 1.00 95.44 192 ALA A C 1
ATOM 1407 O O . ALA A 1 192 ? -16.285 2.979 -1.437 1.00 95.44 192 ALA A O 1
ATOM 1408 N N . LEU A 1 193 ? -16.421 4.740 -0.044 1.00 92.75 193 LEU A N 1
ATOM 1409 C CA . LEU A 1 193 ? -16.313 5.766 -1.088 1.00 92.75 193 LEU A CA 1
ATOM 1410 C C . LEU A 1 193 ? -14.901 5.862 -1.674 1.00 92.75 193 LEU A C 1
ATOM 1412 O O . LEU A 1 193 ? -14.711 6.476 -2.724 1.00 92.75 193 LEU A O 1
ATOM 1416 N N . ARG A 1 194 ? -13.893 5.280 -1.010 1.00 90.19 194 ARG A N 1
ATOM 1417 C CA . ARG A 1 194 ? -12.546 5.240 -1.573 1.00 90.19 194 ARG A CA 1
ATOM 1418 C C . ARG A 1 194 ? -12.491 4.276 -2.760 1.00 90.19 194 ARG A C 1
ATOM 1420 O O . ARG A 1 194 ? -13.129 3.221 -2.725 1.00 90.19 194 ARG A O 1
ATOM 1427 N N . PRO A 1 195 ? -11.668 4.587 -3.771 1.00 85.44 195 PRO A N 1
ATOM 1428 C CA . PRO A 1 195 ? -11.457 3.715 -4.920 1.00 85.44 195 PRO A CA 1
ATOM 1429 C C . PRO A 1 195 ? -11.123 2.285 -4.500 1.00 85.44 195 PRO A C 1
ATOM 1431 O O . PRO A 1 195 ? -10.281 2.071 -3.626 1.00 85.44 195 PRO A O 1
ATOM 1434 N N . GLU A 1 196 ? -11.798 1.316 -5.121 1.00 88.62 196 GLU A N 1
ATOM 1435 C CA . GLU A 1 196 ? -11.605 -0.127 -4.904 1.00 88.62 196 GLU A CA 1
ATOM 1436 C C . GLU A 1 196 ? -11.946 -0.630 -3.483 1.00 88.62 196 GLU A C 1
ATOM 1438 O O . GLU A 1 196 ? -11.725 -1.797 -3.159 1.00 88.62 196 GLU A O 1
ATOM 1443 N N . LEU A 1 197 ? -12.534 0.222 -2.630 1.00 93.56 197 LEU A N 1
ATOM 1444 C CA . LEU A 1 197 ? -13.034 -0.145 -1.301 1.00 93.56 197 LEU A CA 1
ATOM 1445 C C . LEU A 1 197 ? -14.556 -0.313 -1.241 1.00 93.56 197 LEU A C 1
ATOM 1447 O O . LEU A 1 197 ? -15.086 -0.549 -0.159 1.00 93.56 197 LEU A O 1
ATOM 1451 N N . GLY A 1 198 ? -15.270 -0.292 -2.370 1.00 91.81 198 GLY A N 1
ATOM 1452 C CA . GLY A 1 198 ? -16.737 -0.406 -2.391 1.00 91.81 198 GLY A CA 1
ATOM 1453 C C . GLY A 1 198 ? -17.289 -1.638 -1.653 1.00 91.81 198 GLY A C 1
ATOM 1454 O O . GLY A 1 198 ? -18.357 -1.577 -1.051 1.00 91.81 198 GLY A O 1
ATOM 1455 N N . ASN A 1 199 ? -16.531 -2.741 -1.613 1.00 92.38 199 ASN A N 1
ATOM 1456 C CA . ASN A 1 199 ? -16.913 -3.979 -0.921 1.00 92.38 199 ASN A CA 1
ATOM 1457 C C . ASN A 1 199 ? -16.353 -4.106 0.517 1.00 92.38 199 ASN A C 1
ATOM 1459 O O . ASN A 1 199 ? -16.354 -5.192 1.107 1.00 92.38 199 ASN A O 1
ATOM 1463 N N . VAL A 1 200 ? -15.840 -3.020 1.107 1.00 95.69 200 VAL A N 1
ATOM 1464 C CA . VAL A 1 200 ? -15.170 -3.049 2.420 1.00 95.69 200 VAL A CA 1
ATOM 1465 C C . VAL A 1 200 ? -16.080 -3.534 3.548 1.00 95.69 200 VAL A C 1
ATOM 1467 O O . VAL A 1 200 ? -15.624 -4.259 4.431 1.00 95.69 200 VAL A O 1
ATOM 1470 N N . ALA A 1 201 ? -17.373 -3.208 3.495 1.00 94.88 201 ALA A N 1
ATOM 1471 C CA . ALA A 1 201 ? -18.363 -3.661 4.469 1.00 94.88 201 ALA A CA 1
ATOM 1472 C C . ALA A 1 201 ? -18.420 -5.197 4.543 1.00 94.88 201 ALA A C 1
ATOM 1474 O O . ALA A 1 201 ? -18.298 -5.777 5.624 1.00 94.88 201 ALA A O 1
ATOM 1475 N N . ALA A 1 202 ? -18.494 -5.871 3.390 1.00 93.44 202 ALA A N 1
ATOM 1476 C CA . ALA A 1 202 ? -18.514 -7.330 3.332 1.00 93.44 202 ALA A CA 1
ATOM 1477 C C . ALA A 1 202 ? -17.182 -7.940 3.792 1.00 93.44 202 ALA A C 1
ATOM 1479 O O . ALA A 1 202 ? -17.178 -8.894 4.571 1.00 93.44 202 ALA A O 1
ATOM 1480 N N . VAL A 1 203 ? -16.056 -7.359 3.364 1.00 94.12 203 VAL A N 1
ATOM 1481 C CA . VAL A 1 203 ? -14.703 -7.812 3.734 1.00 94.12 203 VAL A CA 1
ATOM 1482 C C . VAL A 1 203 ? -14.467 -7.713 5.245 1.00 94.12 203 VAL A C 1
ATOM 1484 O O . VAL A 1 203 ? -13.882 -8.616 5.845 1.00 94.12 203 VAL A O 1
ATOM 1487 N N . LEU A 1 204 ? -14.957 -6.647 5.878 1.00 93.62 204 LEU A N 1
ATOM 1488 C CA . LEU A 1 204 ? -14.875 -6.449 7.325 1.00 93.62 204 LEU A CA 1
ATOM 1489 C C . LEU A 1 204 ? -15.992 -7.144 8.106 1.00 93.62 204 LEU A C 1
ATOM 1491 O O . LEU A 1 204 ? -15.908 -7.188 9.334 1.00 93.62 204 LEU A O 1
ATOM 1495 N N . LYS A 1 205 ? -16.996 -7.699 7.414 1.00 93.31 205 LYS A N 1
ATOM 1496 C CA . LYS A 1 205 ? -18.232 -8.257 7.984 1.00 93.31 205 LYS A CA 1
ATOM 1497 C C . LYS A 1 205 ? -18.984 -7.246 8.861 1.00 93.31 205 LYS A C 1
ATOM 1499 O O . LYS A 1 205 ? -19.551 -7.608 9.885 1.00 93.31 205 LYS A O 1
ATOM 1504 N N . LEU A 1 206 ? -18.980 -5.980 8.455 1.00 92.25 206 LEU A N 1
ATOM 1505 C CA . LEU A 1 206 ? -19.652 -4.874 9.135 1.00 92.25 206 LEU A CA 1
ATOM 1506 C C . LEU A 1 206 ? -20.706 -4.234 8.225 1.00 92.25 206 LEU A C 1
ATOM 1508 O O . LEU A 1 206 ? -20.687 -4.420 7.011 1.00 92.25 206 LEU A O 1
ATOM 1512 N N . SER A 1 207 ? -21.610 -3.451 8.812 1.00 91.50 207 SER A N 1
ATOM 1513 C CA . SER A 1 207 ? -22.514 -2.572 8.071 1.00 91.50 207 SER A CA 1
ATOM 1514 C C . SER A 1 207 ? -21.833 -1.230 7.760 1.00 91.50 207 SER A C 1
ATOM 1516 O O . SER A 1 207 ? -20.830 -0.875 8.382 1.00 91.50 207 SER A O 1
ATOM 1518 N N . GLY A 1 208 ? -22.396 -0.458 6.825 1.00 92.69 208 GLY A N 1
ATOM 1519 C CA . GLY A 1 208 ? -21.893 0.878 6.483 1.00 92.69 208 GLY A CA 1
ATOM 1520 C C . GLY A 1 208 ? -21.988 1.903 7.624 1.00 92.69 208 GLY A C 1
ATOM 1521 O O . GLY A 1 208 ? -21.196 2.843 7.651 1.00 92.69 208 GLY A O 1
ATOM 1522 N N . SER A 1 209 ? -22.910 1.717 8.576 1.00 92.38 209 SER A N 1
ATOM 1523 C CA . SER A 1 209 ? -23.090 2.616 9.727 1.00 92.38 209 SER A CA 1
ATOM 1524 C C . SER A 1 209 ? -22.091 2.364 10.859 1.00 92.38 209 SER A C 1
ATOM 1526 O O . SER A 1 209 ? -21.967 3.190 11.763 1.00 92.38 209 SER A O 1
ATOM 1528 N N . HIS A 1 210 ? -21.362 1.246 10.828 1.00 92.50 210 HIS A N 1
ATOM 1529 C CA . HIS A 1 210 ? -20.346 0.946 11.832 1.00 92.50 210 HIS A CA 1
ATOM 1530 C C . HIS A 1 210 ? -19.089 1.797 11.627 1.00 92.50 210 HIS A C 1
ATOM 1532 O O . HIS A 1 210 ? -18.779 2.235 10.516 1.00 92.50 210 HIS A O 1
ATOM 1538 N N . ARG A 1 211 ? -18.340 2.009 12.713 1.00 91.38 211 ARG A N 1
ATOM 1539 C CA . ARG A 1 211 ? -17.083 2.767 12.717 1.00 91.38 211 ARG A CA 1
ATOM 1540 C C . ARG A 1 211 ? -15.885 1.829 12.796 1.00 91.38 211 ARG A C 1
ATOM 1542 O O . ARG A 1 211 ? -15.943 0.782 13.440 1.00 91.38 211 ARG A O 1
ATOM 1549 N N . VAL A 1 212 ? -14.788 2.226 12.161 1.00 93.06 212 VAL A N 1
ATOM 1550 C CA . VAL A 1 212 ? -13.489 1.549 12.244 1.00 93.06 212 VAL A CA 1
ATOM 1551 C C . VAL A 1 212 ? -12.374 2.566 12.460 1.00 93.06 212 VAL A C 1
ATOM 1553 O O . VAL A 1 212 ? -12.441 3.691 11.957 1.00 93.06 212 VAL A O 1
ATOM 1556 N N . ARG A 1 213 ? -11.324 2.173 13.192 1.00 93.44 213 ARG A N 1
ATOM 1557 C CA . ARG A 1 213 ? -10.110 2.996 13.302 1.00 93.44 213 ARG A CA 1
ATOM 1558 C C . ARG A 1 213 ? -9.273 2.809 12.053 1.00 93.44 213 ARG A C 1
ATOM 1560 O O . ARG A 1 213 ? -8.772 1.713 11.819 1.00 93.44 213 ARG A O 1
ATOM 1567 N N . LEU A 1 214 ? -9.086 3.873 11.291 1.00 93.56 214 LEU A N 1
ATOM 1568 C CA . LEU A 1 214 ? -8.198 3.921 10.144 1.00 93.56 214 LEU A CA 1
ATOM 1569 C C . LEU A 1 214 ? -6.830 4.459 10.565 1.00 93.56 214 LEU A C 1
ATOM 1571 O O . LEU A 1 214 ? -6.734 5.450 11.284 1.00 93.56 214 LEU A O 1
ATOM 1575 N N . THR A 1 215 ? -5.774 3.825 10.070 1.00 92.19 215 THR A N 1
ATOM 1576 C CA . THR A 1 215 ? -4.385 4.249 10.235 1.00 92.19 215 THR A CA 1
ATOM 1577 C C . THR A 1 215 ? -3.771 4.532 8.865 1.00 92.19 215 THR A C 1
ATOM 1579 O O . THR A 1 215 ? -3.978 3.775 7.920 1.00 92.19 215 THR A O 1
ATOM 1582 N N . GLN A 1 216 ? -2.993 5.609 8.755 1.00 90.12 216 GLN A N 1
ATOM 1583 C CA . GLN A 1 216 ? -2.302 5.964 7.508 1.00 90.12 216 GLN A CA 1
ATOM 1584 C C . GLN A 1 216 ? -0.983 5.213 7.316 1.00 90.12 216 GLN A C 1
ATOM 1586 O O . GLN A 1 216 ? -0.634 4.860 6.192 1.00 90.12 216 GLN A O 1
ATOM 1591 N N . THR A 1 217 ? -0.233 5.004 8.401 1.00 90.69 217 THR A N 1
ATOM 1592 C CA . THR A 1 217 ? 1.065 4.327 8.373 1.00 90.69 217 THR A CA 1
ATOM 1593 C C . THR A 1 217 ? 1.251 3.423 9.584 1.00 90.69 217 THR A C 1
ATOM 1595 O O . THR A 1 217 ? 0.811 3.751 10.687 1.00 90.69 217 THR A O 1
ATOM 1598 N N . VAL A 1 218 ? 1.903 2.283 9.385 1.00 91.81 218 VAL A N 1
ATOM 1599 C CA . VAL A 1 218 ? 2.236 1.339 10.455 1.00 91.81 218 VAL A CA 1
ATOM 1600 C C . VAL A 1 218 ? 3.615 0.750 10.203 1.00 91.81 218 VAL A C 1
ATOM 1602 O O . VAL A 1 218 ? 3.975 0.464 9.063 1.00 91.81 218 VAL A O 1
ATOM 1605 N N . ASP A 1 219 ? 4.400 0.586 11.260 1.00 90.44 219 ASP A N 1
ATOM 1606 C CA . ASP A 1 219 ? 5.699 -0.066 11.153 1.00 90.44 219 ASP A CA 1
ATOM 1607 C C . ASP A 1 219 ? 5.506 -1.591 11.205 1.00 90.44 219 ASP A C 1
ATOM 1609 O O . ASP A 1 219 ? 4.709 -2.109 11.984 1.00 90.44 219 ASP A O 1
ATOM 1613 N N . LEU A 1 220 ? 6.215 -2.304 10.337 1.00 89.25 220 LEU A N 1
ATOM 1614 C CA . LEU A 1 220 ? 6.240 -3.753 10.190 1.00 89.25 220 LEU A CA 1
ATOM 1615 C C . LEU A 1 220 ? 7.640 -4.267 10.533 1.00 89.25 220 LEU A C 1
ATOM 1617 O O . LEU A 1 220 ? 8.635 -3.653 10.147 1.00 89.25 220 LEU A O 1
ATOM 1621 N N . SER A 1 221 ? 7.725 -5.431 11.180 1.00 91.25 221 SER A N 1
ATOM 1622 C CA . SER A 1 221 ? 8.955 -6.230 11.165 1.00 91.25 221 SER A CA 1
ATOM 1623 C C . SER A 1 221 ? 8.922 -7.097 9.913 1.00 91.25 221 SER A C 1
ATOM 1625 O O . SER A 1 221 ? 8.304 -8.165 9.901 1.00 91.25 221 SER A O 1
ATOM 1627 N N . ALA A 1 222 ? 9.493 -6.577 8.831 1.00 90.56 222 ALA A N 1
ATOM 1628 C CA . ALA A 1 222 ? 9.453 -7.223 7.536 1.00 90.56 222 ALA A CA 1
ATOM 1629 C C . ALA A 1 222 ? 10.320 -8.479 7.539 1.00 90.56 222 ALA A C 1
ATOM 1631 O O . ALA A 1 222 ? 11.462 -8.428 7.985 1.00 90.56 222 ALA A O 1
ATOM 1632 N N . ARG A 1 223 ? 9.787 -9.585 7.025 1.00 91.19 223 ARG A N 1
ATOM 1633 C CA . ARG A 1 223 ? 10.454 -10.881 6.905 1.00 91.19 223 ARG A CA 1
ATOM 1634 C C . ARG A 1 223 ? 10.787 -11.151 5.445 1.00 91.19 223 ARG A C 1
ATOM 1636 O O . ARG A 1 223 ? 9.899 -11.150 4.593 1.00 91.19 223 ARG A O 1
ATOM 1643 N N . PHE A 1 224 ? 12.062 -11.398 5.185 1.00 86.44 224 PHE A N 1
ATOM 1644 C CA . PHE A 1 224 ? 12.577 -11.765 3.871 1.00 86.44 224 PHE A CA 1
ATOM 1645 C C . PHE A 1 224 ? 12.720 -13.276 3.759 1.00 86.44 224 PHE A C 1
ATOM 1647 O O . PHE A 1 224 ? 12.711 -14.011 4.744 1.00 86.44 224 PHE A O 1
ATOM 1654 N N . GLU A 1 225 ? 12.863 -13.730 2.529 1.00 78.12 225 GLU A N 1
ATOM 1655 C CA . GLU A 1 225 ? 12.934 -15.127 2.134 1.00 78.12 225 GLU A CA 1
ATOM 1656 C C . GLU A 1 225 ? 14.144 -15.834 2.755 1.00 78.12 225 GLU A C 1
ATOM 1658 O O . GLU A 1 225 ? 14.028 -16.975 3.191 1.00 78.12 225 GLU A O 1
ATOM 1663 N N . CYS A 1 226 ? 15.254 -15.113 2.928 1.00 79.75 226 CYS A N 1
ATOM 1664 C CA . CYS A 1 226 ? 16.445 -15.578 3.641 1.00 79.75 226 CYS A CA 1
ATOM 1665 C C . CYS A 1 226 ? 16.295 -15.605 5.178 1.00 79.75 226 CYS A C 1
ATOM 1667 O O . CYS A 1 226 ? 17.259 -15.875 5.890 1.00 79.75 226 CYS A O 1
ATOM 1669 N N . GLY A 1 227 ? 15.116 -15.272 5.711 1.00 83.44 227 GLY A N 1
ATOM 1670 C CA . GLY A 1 227 ? 14.837 -15.190 7.146 1.00 83.44 227 GLY A CA 1
ATOM 1671 C C . GLY A 1 227 ? 15.250 -13.870 7.803 1.00 83.44 227 GLY A C 1
ATOM 1672 O O . GLY A 1 227 ? 14.940 -13.657 8.977 1.00 83.44 227 GLY A O 1
ATOM 1673 N N . ALA A 1 228 ? 15.906 -12.963 7.070 1.00 84.94 228 ALA A N 1
ATOM 1674 C CA . ALA A 1 228 ? 16.266 -11.649 7.589 1.00 84.94 228 ALA A CA 1
ATOM 1675 C C . ALA A 1 228 ? 15.019 -10.856 8.006 1.00 84.94 228 ALA A C 1
ATOM 1677 O O . ALA A 1 228 ? 13.977 -10.907 7.345 1.00 84.94 228 ALA A O 1
ATOM 1678 N N . GLN A 1 229 ? 15.154 -10.104 9.099 1.00 88.94 229 GLN A N 1
ATOM 1679 C CA . GLN A 1 229 ? 14.118 -9.208 9.593 1.00 88.94 229 GLN A CA 1
ATOM 1680 C C . GLN A 1 229 ? 14.601 -7.766 9.574 1.00 88.94 229 GLN A C 1
ATOM 1682 O O . GLN A 1 229 ? 15.698 -7.474 10.051 1.00 88.94 229 GLN A O 1
ATOM 1687 N N . MET A 1 230 ? 13.782 -6.855 9.051 1.00 85.62 230 MET A N 1
ATOM 1688 C CA . MET A 1 230 ? 14.096 -5.428 9.080 1.00 85.62 230 MET A CA 1
ATOM 1689 C C . MET A 1 230 ? 12.840 -4.584 9.311 1.00 85.62 230 MET A C 1
ATOM 1691 O O . MET A 1 230 ? 11.766 -4.934 8.821 1.00 85.62 230 MET A O 1
ATOM 1695 N N . PRO A 1 231 ? 12.948 -3.447 10.012 1.00 88.25 231 PRO A N 1
ATOM 1696 C CA . PRO A 1 231 ? 11.827 -2.533 10.140 1.00 88.25 231 PRO A CA 1
ATOM 1697 C C . PRO A 1 231 ? 11.487 -1.914 8.777 1.00 88.25 231 PRO A C 1
ATOM 1699 O O . PRO A 1 231 ? 12.358 -1.381 8.087 1.00 88.25 231 PRO A O 1
ATOM 1702 N N . GLN A 1 232 ? 10.212 -1.954 8.399 1.00 90.62 232 GLN A N 1
ATOM 1703 C CA . GLN A 1 232 ? 9.669 -1.254 7.234 1.00 90.62 232 GLN A CA 1
ATOM 1704 C C . GLN A 1 232 ? 8.430 -0.461 7.639 1.00 90.62 232 GLN A C 1
ATOM 1706 O O . GLN A 1 232 ? 7.646 -0.920 8.459 1.00 90.62 232 GLN A O 1
ATOM 1711 N N . ARG A 1 233 ? 8.224 0.716 7.048 1.00 92.06 233 ARG A N 1
ATOM 1712 C CA . ARG A 1 233 ? 7.023 1.523 7.286 1.00 92.06 233 ARG A CA 1
ATOM 1713 C C . ARG A 1 233 ? 6.028 1.317 6.160 1.00 92.06 233 ARG A C 1
ATOM 1715 O O . ARG A 1 233 ? 6.263 1.813 5.064 1.00 92.06 233 ARG A O 1
ATOM 1722 N N . LEU A 1 234 ? 4.932 0.628 6.454 1.00 94.06 234 LEU A N 1
ATOM 1723 C CA . LEU A 1 234 ? 3.823 0.432 5.533 1.00 94.06 234 LEU A CA 1
ATOM 1724 C C . LEU A 1 234 ? 2.946 1.679 5.477 1.00 94.06 234 LEU A C 1
ATOM 1726 O O . LEU A 1 234 ? 2.556 2.211 6.519 1.00 94.06 234 LEU A O 1
ATOM 1730 N N . ARG A 1 235 ? 2.601 2.115 4.268 1.00 93.75 235 ARG A N 1
ATOM 1731 C CA . ARG A 1 235 ? 1.781 3.294 3.999 1.00 93.75 235 ARG A CA 1
ATOM 1732 C C . ARG A 1 235 ? 0.513 2.931 3.233 1.00 93.75 235 ARG A C 1
ATOM 1734 O O . ARG A 1 235 ? 0.526 2.152 2.283 1.00 93.75 235 ARG A O 1
ATOM 1741 N N . ALA A 1 236 ? -0.584 3.531 3.675 1.00 94.31 236 ALA A N 1
ATOM 1742 C CA . ALA A 1 236 ? -1.911 3.430 3.085 1.00 94.31 236 ALA A CA 1
ATOM 1743 C C . ALA A 1 236 ? -2.631 4.789 3.164 1.00 94.31 236 ALA A C 1
ATOM 1745 O O . ALA A 1 236 ? -3.772 4.885 3.628 1.00 94.31 236 ALA A O 1
ATOM 1746 N N . THR A 1 237 ? -1.930 5.868 2.800 1.00 91.25 237 THR A N 1
ATOM 1747 C CA . THR A 1 237 ? -2.460 7.234 2.881 1.00 91.25 237 THR A CA 1
ATOM 1748 C C . THR A 1 237 ? -2.941 7.720 1.521 1.00 91.25 237 THR A C 1
ATOM 1750 O O . THR A 1 237 ? -2.269 7.545 0.511 1.00 91.25 237 THR A O 1
ATOM 1753 N N . MET A 1 238 ? -4.106 8.367 1.499 1.00 88.88 238 MET A N 1
ATOM 1754 C CA . MET A 1 238 ? -4.643 9.003 0.290 1.00 88.88 238 MET A CA 1
ATOM 1755 C C . MET A 1 238 ? -4.139 10.439 0.102 1.00 88.88 238 MET A C 1
ATOM 1757 O O . MET A 1 238 ? -4.404 11.047 -0.928 1.00 88.88 238 MET A O 1
ATOM 1761 N N . ASN A 1 239 ? -3.433 10.987 1.093 1.00 86.12 239 ASN A N 1
ATOM 1762 C CA . ASN A 1 239 ? -2.859 12.322 1.036 1.00 86.12 239 ASN A CA 1
ATOM 1763 C C . ASN A 1 239 ? -1.518 12.335 1.780 1.00 86.12 239 ASN A C 1
ATOM 1765 O O . ASN A 1 239 ? -1.463 12.456 3.004 1.00 86.12 239 ASN A O 1
ATOM 1769 N N . ASP A 1 240 ? -0.445 12.183 1.021 1.00 83.19 240 ASP A N 1
ATOM 1770 C CA . ASP A 1 240 ? 0.928 12.496 1.375 1.00 83.19 240 ASP A CA 1
ATOM 1771 C C . ASP A 1 240 ? 1.407 13.589 0.417 1.00 83.19 240 ASP A C 1
ATOM 1773 O O . ASP A 1 240 ? 1.529 13.376 -0.787 1.00 83.19 240 ASP A O 1
ATOM 1777 N N . ARG A 1 241 ? 1.601 14.805 0.939 1.00 83.31 241 ARG A N 1
ATOM 1778 C CA . ARG A 1 241 ? 2.034 15.970 0.144 1.00 83.31 241 ARG A CA 1
ATOM 1779 C C . ARG A 1 241 ? 1.165 16.235 -1.104 1.00 83.31 241 ARG A C 1
ATOM 1781 O O . ARG A 1 241 ? 1.673 16.696 -2.120 1.00 83.31 241 ARG A O 1
ATOM 1788 N N . GLY A 1 242 ? -0.145 15.980 -1.019 1.00 83.00 242 GLY A N 1
ATOM 1789 C CA . GLY A 1 242 ? -1.100 16.224 -2.107 1.00 83.00 242 GLY A CA 1
ATOM 1790 C C . GLY A 1 242 ? -1.339 15.042 -3.051 1.00 83.00 242 GLY A C 1
ATOM 1791 O O . GLY A 1 242 ? -2.140 15.178 -3.971 1.00 83.00 242 GLY A O 1
ATOM 1792 N N . ALA A 1 243 ? -0.703 13.889 -2.821 1.00 84.38 243 ALA A N 1
ATOM 1793 C CA . ALA A 1 243 ? -0.892 12.678 -3.619 1.00 84.38 243 ALA A CA 1
ATOM 1794 C C . ALA A 1 243 ? -1.043 11.432 -2.725 1.00 84.38 243 ALA A C 1
ATOM 1796 O O . ALA A 1 243 ? -0.576 11.427 -1.589 1.00 84.38 243 ALA A O 1
ATOM 1797 N N . PRO A 1 244 ? -1.689 10.353 -3.183 1.00 90.19 244 PRO A N 1
ATOM 1798 C CA . PRO A 1 244 ? -1.739 9.109 -2.423 1.00 90.19 244 PRO A CA 1
ATOM 1799 C C . PRO A 1 244 ? -0.363 8.430 -2.356 1.00 90.19 244 PRO A C 1
ATOM 1801 O O . PRO A 1 244 ? 0.375 8.394 -3.338 1.00 90.19 244 PRO A O 1
ATOM 1804 N N . TRP A 1 245 ? -0.057 7.815 -1.211 1.00 92.12 245 TRP A N 1
ATOM 1805 C CA . TRP A 1 245 ? 1.072 6.903 -1.039 1.00 92.12 245 TRP A CA 1
ATOM 1806 C C . TRP A 1 245 ? 0.570 5.579 -0.472 1.00 92.12 245 TRP A C 1
ATOM 1808 O O . TRP A 1 245 ? 0.261 5.450 0.720 1.00 92.12 245 TRP A O 1
ATOM 1818 N N . LEU A 1 246 ? 0.510 4.592 -1.360 1.00 93.81 246 LEU A N 1
ATOM 1819 C CA . LEU A 1 246 ? -0.014 3.261 -1.109 1.00 93.81 246 LEU A CA 1
ATOM 1820 C C . LEU A 1 246 ? 1.063 2.231 -1.465 1.00 93.81 246 LEU A C 1
ATOM 1822 O O . LEU A 1 246 ? 1.548 2.193 -2.596 1.00 93.81 246 LEU A O 1
ATOM 1826 N N . ASP A 1 247 ? 1.471 1.426 -0.490 1.00 95.94 247 ASP A N 1
ATOM 1827 C CA . ASP A 1 247 ? 2.518 0.429 -0.699 1.00 95.94 247 ASP A CA 1
ATOM 1828 C C . ASP A 1 247 ? 1.946 -0.891 -1.242 1.00 95.94 247 ASP A C 1
ATOM 1830 O O . ASP A 1 247 ? 0.794 -1.261 -0.989 1.00 95.94 247 ASP A O 1
ATOM 1834 N N . HIS A 1 248 ? 2.777 -1.644 -1.962 1.00 95.94 248 HIS A N 1
ATOM 1835 C CA . HIS A 1 248 ? 2.496 -3.038 -2.298 1.00 95.94 248 HIS A CA 1
ATOM 1836 C C . HIS A 1 248 ? 3.184 -3.960 -1.299 1.00 95.94 248 HIS A C 1
ATOM 1838 O O . HIS A 1 248 ? 4.261 -3.653 -0.789 1.00 95.94 248 HIS A O 1
ATOM 1844 N N . VAL A 1 249 ? 2.576 -5.108 -1.024 1.00 96.06 249 VAL A N 1
ATOM 1845 C CA . VAL A 1 249 ? 3.079 -6.074 -0.050 1.00 96.06 249 VAL A CA 1
ATOM 1846 C C . VAL A 1 249 ? 3.010 -7.495 -0.576 1.00 96.06 249 VAL A C 1
ATOM 1848 O O . VAL A 1 249 ? 2.113 -7.843 -1.347 1.00 96.06 249 VAL A O 1
ATOM 1851 N N . VAL A 1 250 ? 3.928 -8.326 -0.092 1.00 94.25 250 VAL A N 1
ATOM 1852 C CA . VAL A 1 250 ? 3.788 -9.784 -0.127 1.00 94.25 250 VAL A CA 1
ATOM 1853 C C . VAL A 1 250 ? 3.257 -10.243 1.221 1.00 94.25 250 VAL A C 1
ATOM 1855 O O . VAL A 1 250 ? 3.699 -9.769 2.269 1.00 94.25 250 VAL A O 1
ATOM 1858 N N . PHE A 1 251 ? 2.302 -11.164 1.202 1.00 95.00 251 PHE A N 1
ATOM 1859 C CA . PHE A 1 251 ? 1.660 -11.683 2.402 1.00 95.00 251 PHE A CA 1
ATOM 1860 C C . PHE A 1 251 ? 1.295 -13.160 2.246 1.00 95.00 251 PHE A C 1
ATOM 1862 O O . PHE A 1 251 ? 1.191 -13.678 1.129 1.00 95.00 251 PHE A O 1
ATOM 1869 N N . HIS A 1 252 ? 1.064 -13.814 3.380 1.00 92.88 252 HIS A N 1
ATOM 1870 C CA . HIS A 1 252 ? 0.467 -15.140 3.438 1.00 92.88 252 HIS A CA 1
ATOM 1871 C C . HIS A 1 252 ? -1.055 -15.028 3.493 1.00 92.88 252 HIS A C 1
ATOM 1873 O O . HIS A 1 252 ? -1.585 -14.355 4.383 1.00 92.88 252 HIS A O 1
ATOM 1879 N N . PRO A 1 253 ? -1.796 -15.658 2.569 1.00 89.62 253 PRO A N 1
ATOM 1880 C CA . PRO A 1 253 ? -3.244 -15.690 2.662 1.00 89.62 253 PRO A CA 1
ATOM 1881 C C . PRO A 1 253 ? -3.685 -16.336 3.985 1.00 89.62 253 PRO A C 1
ATOM 1883 O O . PRO A 1 253 ? -3.071 -17.317 4.417 1.00 89.62 253 PRO A O 1
ATOM 1886 N N . PRO A 1 254 ? -4.762 -15.841 4.622 1.00 81.44 254 PRO A N 1
ATOM 1887 C CA . PRO A 1 254 ? -5.262 -16.430 5.858 1.00 81.44 254 PRO A CA 1
ATOM 1888 C C . PRO A 1 254 ? -5.509 -17.938 5.707 1.00 81.44 254 PRO A C 1
ATOM 1890 O O . PRO A 1 254 ? -6.224 -18.370 4.803 1.00 81.44 254 PRO A O 1
ATOM 1893 N N . GLY A 1 255 ? -4.902 -18.736 6.588 1.00 82.69 255 GLY A N 1
ATOM 1894 C CA . GLY A 1 255 ? -5.007 -20.200 6.569 1.00 82.69 255 GLY A CA 1
ATOM 1895 C C . GLY A 1 255 ? -4.108 -20.911 5.550 1.00 82.69 255 GLY A C 1
ATOM 1896 O O . GLY A 1 255 ? -4.213 -22.127 5.419 1.00 82.69 255 GLY A O 1
ATOM 1897 N N . LYS A 1 256 ? -3.230 -20.190 4.840 1.00 88.12 256 LYS A N 1
ATOM 1898 C CA . LYS A 1 256 ? -2.295 -20.754 3.856 1.00 88.12 256 LYS A CA 1
ATOM 1899 C C . LYS A 1 256 ? -0.872 -20.203 4.048 1.00 88.12 256 LYS A C 1
ATOM 1901 O O . LYS A 1 256 ? -0.435 -19.357 3.268 1.00 88.12 256 LYS A O 1
ATOM 1906 N N . PRO A 1 257 ? -0.143 -20.665 5.078 1.00 82.88 257 PRO A N 1
ATOM 1907 C CA . PRO A 1 257 ? 1.179 -20.135 5.425 1.00 82.88 257 PRO A CA 1
ATOM 1908 C C . PRO A 1 257 ? 2.255 -20.420 4.368 1.00 82.88 257 PRO A C 1
ATOM 1910 O O . PRO A 1 257 ? 3.263 -19.730 4.337 1.00 82.88 257 PRO A O 1
ATOM 1913 N N . ASP A 1 258 ? 2.038 -21.391 3.481 1.00 84.50 258 ASP A N 1
ATOM 1914 C CA . ASP A 1 258 ? 2.999 -21.729 2.423 1.00 84.50 258 ASP A CA 1
ATOM 1915 C C . ASP A 1 258 ? 2.707 -21.000 1.100 1.00 84.50 258 ASP A C 1
ATOM 1917 O O . ASP A 1 258 ? 3.553 -20.950 0.209 1.00 84.50 258 ASP A O 1
ATO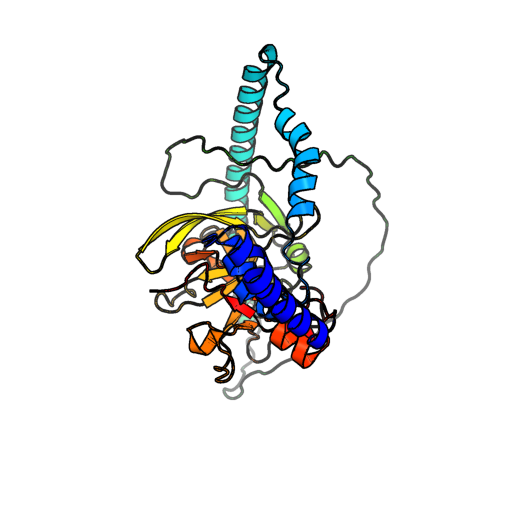M 1921 N N . GLU A 1 259 ? 1.521 -20.393 0.958 1.00 89.19 259 GLU A N 1
ATOM 1922 C CA . GLU A 1 259 ? 1.169 -19.597 -0.221 1.00 89.19 259 GLU A CA 1
ATOM 1923 C C . GLU A 1 259 ? 1.621 -18.149 -0.008 1.00 89.19 259 GLU A C 1
ATOM 1925 O O . GLU A 1 259 ? 1.468 -17.581 1.075 1.00 89.19 259 GLU A O 1
ATOM 1930 N N . ARG A 1 260 ? 2.158 -17.522 -1.055 1.00 90.81 260 ARG A N 1
ATOM 1931 C CA . ARG A 1 260 ? 2.470 -16.090 -1.066 1.00 90.81 260 ARG A CA 1
ATOM 1932 C C . ARG A 1 260 ? 1.626 -15.399 -2.116 1.00 90.81 260 ARG A C 1
ATOM 1934 O O . ARG A 1 260 ? 1.498 -15.877 -3.241 1.00 90.81 260 ARG A O 1
ATOM 1941 N N . ARG A 1 261 ? 1.074 -14.248 -1.752 1.00 93.31 261 ARG A N 1
ATOM 1942 C CA . ARG A 1 261 ? 0.315 -13.392 -2.661 1.00 93.31 261 ARG A CA 1
ATOM 1943 C C . ARG A 1 261 ? 0.810 -11.963 -2.596 1.00 93.31 261 ARG A C 1
ATOM 1945 O O . ARG A 1 261 ? 1.341 -11.531 -1.575 1.00 93.31 261 ARG A O 1
ATOM 1952 N N . LEU A 1 262 ? 0.610 -11.243 -3.696 1.00 95.06 262 LEU A N 1
ATOM 1953 C CA . LEU A 1 262 ? 0.860 -9.813 -3.771 1.00 95.06 262 LEU A CA 1
ATOM 1954 C C . LEU A 1 262 ? -0.454 -9.050 -3.654 1.00 95.06 262 LEU A C 1
ATOM 1956 O O . LEU A 1 262 ? -1.481 -9.443 -4.213 1.00 95.06 262 LEU A O 1
ATOM 1960 N N . GLY A 1 263 ? -0.405 -7.942 -2.930 1.00 96.12 263 GLY A N 1
ATOM 1961 C CA . GLY A 1 263 ? -1.526 -7.029 -2.806 1.00 96.12 263 GLY A CA 1
ATOM 1962 C C . GLY A 1 263 ? -1.061 -5.586 -2.732 1.00 96.12 263 GLY A C 1
ATOM 1963 O O . GLY A 1 263 ? 0.031 -5.297 -2.250 1.00 96.12 263 GLY A O 1
ATOM 1964 N N . HIS A 1 264 ? -1.903 -4.682 -3.206 1.00 96.50 264 HIS A N 1
ATOM 1965 C CA . HIS A 1 264 ? -1.726 -3.245 -3.061 1.00 96.50 264 HIS A CA 1
ATOM 1966 C C . HIS A 1 264 ? -2.579 -2.774 -1.881 1.00 96.50 264 HIS A C 1
ATOM 1968 O O . HIS A 1 264 ? -3.790 -3.010 -1.856 1.00 96.50 264 HIS A O 1
ATOM 1974 N N . VAL A 1 265 ? -1.962 -2.143 -0.884 1.00 96.94 265 VAL A N 1
ATOM 1975 C CA . VAL A 1 265 ? -2.671 -1.676 0.309 1.00 96.94 265 VAL A CA 1
ATOM 1976 C C . VAL A 1 265 ? -3.546 -0.470 -0.029 1.00 96.94 265 VAL A C 1
ATOM 1978 O O . VAL A 1 265 ? -3.074 0.522 -0.571 1.00 96.94 265 VAL A O 1
ATOM 1981 N N . ARG A 1 266 ? -4.832 -0.532 0.320 1.00 95.69 266 ARG A N 1
ATOM 1982 C CA . ARG A 1 266 ? -5.797 0.571 0.150 1.00 95.69 266 ARG A CA 1
ATOM 1983 C C . ARG A 1 266 ? -6.136 1.281 1.456 1.00 95.69 266 ARG A C 1
ATOM 1985 O O . ARG A 1 266 ? -6.474 2.461 1.456 1.00 95.69 266 ARG A O 1
ATOM 1992 N N . ALA A 1 267 ? -6.060 0.565 2.572 1.00 96.19 267 ALA A N 1
ATOM 1993 C CA . ALA A 1 267 ? -6.304 1.099 3.907 1.00 96.19 267 ALA A CA 1
ATOM 1994 C C . ALA A 1 267 ? -5.730 0.161 4.974 1.00 96.19 267 ALA A C 1
ATOM 1996 O O . ALA A 1 267 ? -5.593 -1.039 4.739 1.00 96.19 267 ALA A O 1
ATOM 1997 N N . ILE A 1 268 ? -5.448 0.694 6.163 1.00 96.44 268 ILE A N 1
ATOM 1998 C CA . ILE A 1 268 ? -5.089 -0.095 7.346 1.00 96.44 268 ILE A CA 1
ATOM 1999 C C . ILE A 1 268 ? -6.123 0.197 8.427 1.00 96.44 268 ILE A C 1
ATOM 2001 O O . ILE A 1 268 ? -6.296 1.351 8.816 1.00 96.44 268 ILE A O 1
ATOM 2005 N N . VAL A 1 269 ? -6.814 -0.831 8.909 1.00 95.25 269 VAL A N 1
ATOM 2006 C CA . VAL A 1 269 ? -7.888 -0.691 9.898 1.00 95.25 269 VAL A CA 1
ATOM 2007 C C . VAL A 1 269 ? -7.609 -1.498 11.159 1.00 95.25 269 VAL A C 1
ATOM 2009 O O . VAL A 1 269 ? -7.067 -2.601 11.091 1.00 95.25 269 VAL A O 1
ATOM 2012 N N . ARG A 1 270 ? -8.008 -0.976 12.322 1.00 91.88 270 ARG A N 1
ATOM 2013 C CA . ARG A 1 270 ? -8.018 -1.745 13.572 1.00 91.88 270 ARG A CA 1
ATOM 2014 C C . ARG A 1 270 ? -9.240 -2.651 13.606 1.00 91.88 270 ARG A C 1
ATOM 2016 O O . ARG A 1 270 ? -10.364 -2.190 13.420 1.00 91.88 270 ARG A O 1
ATOM 2023 N N . ARG A 1 271 ? -9.015 -3.919 13.922 1.00 89.25 271 ARG A N 1
ATOM 2024 C CA . ARG A 1 271 ? -10.042 -4.909 14.244 1.00 89.25 271 ARG A CA 1
ATOM 2025 C C . ARG A 1 271 ? -9.816 -5.439 15.657 1.00 89.25 271 ARG A C 1
ATOM 2027 O O . ARG A 1 271 ? -8.826 -5.113 16.317 1.00 89.25 271 ARG A O 1
ATOM 2034 N N . GLN A 1 272 ? -10.746 -6.268 16.124 1.00 85.00 272 GLN A N 1
ATOM 2035 C CA . GLN A 1 272 ? -10.646 -6.906 17.438 1.00 85.00 272 GLN A CA 1
ATOM 2036 C C . GLN A 1 272 ? -9.426 -7.830 17.583 1.00 85.00 272 GLN A C 1
ATOM 2038 O O . GLN A 1 272 ? -8.908 -7.985 18.684 1.00 85.00 272 GLN A O 1
ATOM 2043 N N . ASP A 1 273 ? -8.969 -8.426 16.482 1.00 87.50 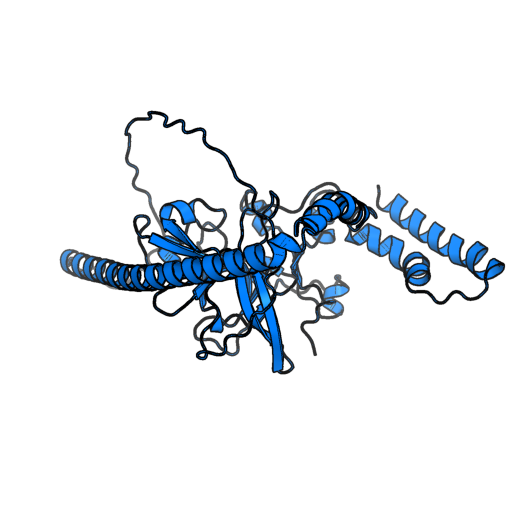273 ASP A N 1
ATOM 2044 C CA . ASP A 1 273 ? -7.859 -9.378 16.396 1.00 87.50 273 ASP A CA 1
ATOM 2045 C C . ASP A 1 273 ? -6.524 -8.735 15.984 1.00 87.50 273 ASP A C 1
ATOM 2047 O O . ASP A 1 273 ? -5.520 -9.433 15.831 1.00 87.50 273 ASP A O 1
ATOM 2051 N N . GLY A 1 274 ? -6.486 -7.405 15.867 1.00 90.31 274 GLY A N 1
ATOM 2052 C CA . GLY A 1 274 ? -5.287 -6.636 15.550 1.00 90.31 274 GLY A CA 1
ATOM 2053 C C . GLY A 1 274 ? -5.500 -5.660 14.401 1.00 90.31 274 GLY A C 1
ATOM 2054 O O . GLY A 1 274 ? -6.622 -5.373 13.992 1.00 90.31 274 GLY A O 1
ATOM 2055 N N . ASP A 1 275 ? -4.405 -5.115 13.886 1.00 93.25 275 ASP A N 1
ATOM 2056 C CA . ASP A 1 275 ? -4.445 -4.271 12.693 1.00 93.25 275 ASP A CA 1
ATOM 2057 C C . ASP A 1 275 ? -4.501 -5.148 11.442 1.00 93.25 275 ASP A C 1
ATOM 2059 O O . ASP A 1 275 ? -3.816 -6.171 11.350 1.00 93.25 275 ASP A O 1
ATOM 2063 N N . HIS A 1 276 ? -5.312 -4.737 10.473 1.00 95.50 276 HIS A N 1
ATOM 2064 C CA . HIS A 1 276 ? -5.459 -5.406 9.190 1.00 95.50 276 HIS A CA 1
ATOM 2065 C C . HIS A 1 276 ? -5.213 -4.426 8.054 1.00 95.50 276 HIS A C 1
ATOM 2067 O O . HIS A 1 276 ? -5.736 -3.312 8.063 1.00 95.50 276 HIS A O 1
ATOM 2073 N N . ALA A 1 277 ? -4.484 -4.870 7.038 1.00 97.06 277 ALA A N 1
ATOM 2074 C CA . ALA A 1 277 ? -4.428 -4.186 5.759 1.00 97.06 277 ALA A CA 1
ATOM 2075 C C . ALA A 1 277 ? -5.587 -4.654 4.871 1.00 97.06 277 ALA A C 1
ATOM 2077 O O . ALA A 1 277 ? -5.877 -5.849 4.773 1.00 97.06 277 ALA A O 1
ATOM 2078 N N . LEU A 1 278 ? -6.247 -3.705 4.218 1.00 97.38 278 LEU A N 1
ATOM 2079 C CA . LEU A 1 278 ? -7.187 -3.953 3.135 1.00 97.38 278 LEU A CA 1
ATOM 2080 C C . LEU A 1 278 ? -6.408 -3.934 1.823 1.00 97.38 278 LEU A C 1
ATOM 2082 O O . LEU A 1 278 ? -5.828 -2.904 1.477 1.00 97.38 278 LEU A O 1
ATOM 2086 N N . LEU A 1 279 ? -6.351 -5.074 1.137 1.00 97.31 279 LEU A N 1
ATOM 2087 C CA . LEU A 1 279 ? -5.499 -5.286 -0.032 1.00 97.31 279 LEU A CA 1
ATOM 2088 C C . LEU A 1 279 ? -6.332 -5.541 -1.284 1.00 97.31 279 LEU A C 1
ATOM 2090 O O . LEU A 1 279 ? -7.163 -6.451 -1.285 1.00 97.31 279 LEU A O 1
ATOM 2094 N N . CYS A 1 280 ? -6.036 -4.818 -2.361 1.00 96.19 280 CYS A N 1
ATOM 2095 C CA . CYS A 1 280 ? -6.441 -5.213 -3.707 1.00 96.19 280 CYS A CA 1
ATOM 2096 C C . CYS A 1 280 ? -5.433 -6.226 -4.252 1.00 96.19 280 CYS A C 1
ATOM 2098 O O . CYS A 1 280 ? -4.227 -5.969 -4.248 1.00 96.19 280 CYS A O 1
ATOM 2100 N N . LEU A 1 281 ? -5.908 -7.396 -4.676 1.00 96.06 281 LEU A N 1
ATOM 2101 C CA . LEU A 1 281 ? -5.040 -8.512 -5.049 1.00 96.06 281 LEU A CA 1
ATOM 2102 C C . LEU A 1 281 ? -4.448 -8.367 -6.451 1.00 96.06 281 LEU A C 1
ATOM 2104 O O . LEU A 1 281 ? -5.147 -8.037 -7.409 1.00 96.06 281 LEU A O 1
ATOM 2108 N N . LEU A 1 282 ? -3.177 -8.738 -6.571 1.00 95.62 282 LEU A N 1
ATOM 2109 C CA . LEU A 1 282 ? -2.501 -8.988 -7.840 1.00 95.62 282 LEU A CA 1
ATOM 2110 C C . LEU A 1 282 ? -2.420 -10.500 -8.076 1.00 95.62 282 LEU A C 1
ATOM 2112 O O . LEU A 1 282 ? -2.318 -11.289 -7.131 1.00 95.62 282 LEU A O 1
ATOM 2116 N N . ARG A 1 283 ? -2.450 -10.912 -9.342 1.00 93.50 283 ARG A N 1
ATOM 2117 C CA . ARG A 1 283 ? -2.187 -12.292 -9.762 1.00 93.50 283 ARG A CA 1
ATOM 2118 C C . ARG A 1 283 ? -1.052 -12.339 -10.783 1.00 93.50 283 ARG A C 1
ATOM 2120 O O . ARG A 1 283 ? -0.987 -11.439 -11.622 1.00 93.50 283 ARG A O 1
ATOM 2127 N N . PRO A 1 284 ? -0.213 -13.386 -10.757 1.00 92.06 284 PRO A N 1
ATOM 2128 C CA . PRO A 1 284 ? 0.680 -13.688 -11.863 1.00 92.06 284 PRO A CA 1
ATOM 2129 C C . PRO A 1 284 ? -0.094 -13.856 -13.173 1.00 92.06 284 PRO A C 1
ATOM 2131 O O . PRO A 1 284 ? -1.239 -14.323 -13.176 1.00 92.06 284 PRO A O 1
ATOM 2134 N N . THR A 1 285 ? 0.529 -13.467 -14.275 1.00 89.12 285 THR A N 1
ATOM 2135 C CA . THR A 1 285 ? 0.082 -13.792 -15.630 1.00 89.12 285 THR A CA 1
ATOM 2136 C C . THR A 1 285 ? 0.915 -14.930 -16.199 1.00 89.12 285 THR A C 1
ATOM 2138 O O . THR A 1 285 ? 1.954 -15.293 -15.641 1.00 89.12 285 THR A O 1
ATOM 2141 N N . ASP A 1 286 ? 0.471 -15.467 -17.332 1.00 84.94 286 ASP A N 1
ATOM 2142 C CA . ASP A 1 286 ? 1.266 -16.422 -18.093 1.00 84.94 286 ASP A CA 1
ATOM 2143 C C . ASP A 1 286 ? 2.618 -15.811 -18.484 1.00 84.94 286 ASP A C 1
ATOM 2145 O O . ASP A 1 286 ? 2.773 -14.587 -18.593 1.00 84.94 286 ASP A O 1
ATOM 2149 N N . LYS A 1 287 ? 3.617 -16.683 -18.634 1.00 76.06 287 LYS A N 1
ATOM 2150 C CA . LYS A 1 287 ? 4.968 -16.279 -19.009 1.00 76.06 287 LYS A CA 1
ATOM 2151 C C . LYS A 1 287 ? 4.987 -15.873 -20.478 1.00 76.06 287 LYS A C 1
ATOM 2153 O O . LYS A 1 287 ? 4.752 -16.710 -21.344 1.00 76.06 287 LYS A O 1
ATOM 2158 N N . ASP A 1 288 ? 5.340 -14.625 -20.740 1.00 75.88 288 ASP A N 1
ATOM 2159 C CA . ASP A 1 288 ? 5.747 -14.176 -22.057 1.00 75.88 288 ASP A CA 1
ATOM 2160 C C . ASP A 1 288 ? 7.197 -14.617 -22.296 1.00 75.88 288 ASP A C 1
ATOM 2162 O O . ASP A 1 288 ? 8.129 -14.226 -21.585 1.00 75.88 288 ASP A O 1
ATOM 2166 N N . ILE A 1 289 ? 7.376 -15.506 -23.270 1.00 71.38 289 ILE A N 1
ATOM 2167 C CA . ILE A 1 289 ? 8.682 -16.064 -23.633 1.00 71.38 289 ILE A CA 1
ATOM 2168 C C . ILE A 1 289 ? 9.544 -15.000 -24.325 1.00 71.38 289 ILE A C 1
ATOM 2170 O O . ILE A 1 289 ? 10.772 -15.073 -24.252 1.00 71.38 289 ILE A O 1
ATOM 2174 N N . GLU A 1 290 ? 8.925 -13.990 -24.937 1.00 73.38 290 GLU A N 1
ATOM 2175 C CA . GLU A 1 290 ? 9.629 -12.886 -25.584 1.00 73.38 290 GLU A CA 1
ATOM 2176 C C . GLU A 1 290 ? 10.109 -11.836 -24.573 1.00 73.38 290 GLU A C 1
ATOM 2178 O O . GLU A 1 290 ? 11.019 -11.066 -24.883 1.00 73.38 290 GLU A O 1
ATOM 2183 N N . CYS A 1 291 ? 9.582 -11.838 -23.340 1.00 71.25 291 CYS A N 1
ATOM 2184 C CA . CYS A 1 291 ? 9.983 -10.904 -22.293 1.00 71.25 291 CYS A CA 1
ATOM 2185 C C . CYS A 1 291 ? 11.347 -11.283 -21.667 1.00 71.25 291 CYS A C 1
ATOM 2187 O O . CYS A 1 291 ? 11.450 -12.263 -20.914 1.00 71.25 291 CYS A O 1
ATOM 2189 N N . PRO A 1 292 ? 12.410 -10.469 -21.853 1.00 68.12 292 PRO A N 1
ATOM 2190 C CA . PRO A 1 292 ? 13.732 -10.758 -21.293 1.00 68.12 292 PRO A CA 1
ATOM 2191 C C . PRO A 1 292 ? 13.784 -10.670 -19.761 1.00 68.12 292 PRO A C 1
ATOM 2193 O O . PRO A 1 292 ? 14.707 -11.190 -19.140 1.00 68.12 292 PRO A O 1
ATOM 2196 N N . LEU A 1 293 ? 12.823 -9.985 -19.135 1.00 69.69 293 LEU A N 1
ATOM 2197 C CA . LEU A 1 293 ? 12.712 -9.923 -17.679 1.00 69.69 293 LEU A CA 1
ATOM 2198 C C . LEU A 1 293 ? 12.127 -11.226 -17.134 1.00 69.69 293 LEU A C 1
ATOM 2200 O O . LEU A 1 293 ? 12.673 -11.789 -16.188 1.00 69.69 293 LEU A O 1
ATOM 2204 N N . GLN A 1 294 ? 11.077 -11.762 -17.762 1.00 71.94 294 GLN A N 1
ATOM 2205 C CA . GLN A 1 294 ? 10.524 -13.058 -17.364 1.00 71.94 294 GLN A CA 1
ATOM 2206 C C . GLN A 1 294 ? 11.470 -14.221 -17.678 1.00 71.94 294 GLN A C 1
ATOM 2208 O O . GLN A 1 294 ? 11.497 -15.214 -16.945 1.00 71.94 294 GLN A O 1
ATOM 2213 N N . SER A 1 295 ? 12.294 -14.115 -18.726 1.00 70.31 295 SER A N 1
ATOM 2214 C CA . SER A 1 295 ? 13.369 -15.089 -18.967 1.00 70.31 295 SER A CA 1
ATOM 2215 C C . SER A 1 295 ? 14.437 -15.074 -17.864 1.00 70.31 295 SER A C 1
ATOM 2217 O O . SER A 1 295 ? 15.058 -16.104 -17.613 1.00 70.31 295 SER A O 1
ATOM 2219 N N . ARG A 1 296 ? 14.582 -13.950 -17.149 1.00 70.75 296 ARG A N 1
ATOM 2220 C CA . ARG A 1 296 ? 15.479 -13.755 -15.998 1.00 70.75 296 ARG A CA 1
ATOM 2221 C C . ARG A 1 296 ? 14.794 -13.895 -14.631 1.00 70.75 296 ARG A C 1
ATOM 2223 O O . ARG A 1 296 ? 15.390 -13.522 -13.629 1.00 70.75 296 ARG A O 1
ATOM 2230 N N . GLY A 1 297 ? 13.572 -14.430 -14.582 1.00 72.38 297 GLY A N 1
ATOM 2231 C CA . GLY A 1 297 ? 12.867 -14.736 -13.330 1.00 72.38 297 GLY A CA 1
ATOM 2232 C C . GLY A 1 297 ? 11.850 -13.689 -12.867 1.00 72.38 297 GLY A C 1
ATOM 2233 O O . GLY A 1 297 ? 11.161 -13.922 -11.878 1.00 72.38 297 GLY A O 1
ATOM 2234 N N . CYS A 1 298 ? 11.673 -12.570 -13.579 1.00 78.00 298 CYS A N 1
ATOM 2235 C CA . CYS A 1 298 ? 10.603 -11.629 -13.242 1.00 78.00 298 CYS A CA 1
ATOM 2236 C C . CYS A 1 298 ? 9.217 -12.255 -13.456 1.00 78.00 298 CYS A C 1
ATOM 2238 O O . CYS A 1 298 ? 8.991 -13.052 -14.368 1.00 78.00 298 CYS A O 1
ATOM 2240 N N . VAL A 1 299 ? 8.254 -11.829 -12.642 1.00 85.00 299 VAL A N 1
ATOM 2241 C CA . VAL A 1 299 ? 6.860 -12.273 -12.728 1.00 85.00 299 VAL A CA 1
ATOM 2242 C C . VAL A 1 299 ? 6.014 -11.123 -13.255 1.00 85.00 299 VAL A C 1
ATOM 2244 O O . VAL A 1 299 ? 5.982 -10.060 -12.644 1.00 85.00 299 VAL A O 1
ATOM 2247 N N . HIS A 1 300 ? 5.313 -11.324 -14.369 1.00 88.44 300 HIS A N 1
ATOM 2248 C CA . HIS A 1 300 ? 4.299 -10.370 -14.807 1.00 88.44 300 HIS A CA 1
ATOM 2249 C C . HIS A 1 300 ? 3.039 -10.539 -13.967 1.00 88.44 300 HIS A C 1
ATOM 2251 O O . HIS A 1 300 ? 2.637 -11.648 -13.610 1.00 88.44 300 HIS A O 1
ATOM 2257 N N . LEU A 1 301 ? 2.439 -9.414 -13.620 1.00 93.31 301 LEU A N 1
ATOM 2258 C CA . LEU A 1 301 ? 1.309 -9.314 -12.720 1.00 93.31 301 LEU A CA 1
ATOM 2259 C C . LEU A 1 301 ? 0.187 -8.540 -13.401 1.00 93.31 301 LEU A C 1
ATOM 2261 O O . LEU A 1 301 ? 0.418 -7.646 -14.211 1.00 93.31 301 LEU A O 1
ATOM 2265 N N . GLN A 1 302 ? -1.038 -8.846 -13.006 1.00 95.31 302 GLN A N 1
ATOM 2266 C CA . GLN A 1 302 ? -2.227 -8.063 -13.324 1.00 95.31 302 GLN A CA 1
ATOM 2267 C C . GLN A 1 302 ? -3.150 -8.038 -12.108 1.00 95.31 302 GLN A C 1
ATOM 2269 O O . GLN A 1 302 ? -3.006 -8.854 -11.190 1.00 95.31 302 GLN A O 1
ATOM 2274 N N . TRP A 1 303 ? -4.136 -7.148 -12.106 1.00 96.25 303 TRP A N 1
ATOM 2275 C CA . TRP A 1 303 ? -5.162 -7.165 -11.071 1.00 96.25 303 TRP A CA 1
ATOM 2276 C C . TRP A 1 303 ? -5.946 -8.479 -11.072 1.00 96.25 303 TRP A C 1
ATOM 2278 O O . TRP A 1 303 ? -6.243 -9.076 -12.111 1.00 96.25 303 TRP A O 1
ATOM 2288 N N . HIS A 1 304 ? -6.272 -8.954 -9.876 1.00 95.62 304 HIS A N 1
ATOM 2289 C CA . HIS A 1 304 ? -7.091 -10.139 -9.687 1.00 95.62 304 HIS A CA 1
ATOM 2290 C C . HIS A 1 304 ? -8.550 -9.735 -9.476 1.00 95.62 304 HIS A C 1
ATOM 2292 O O . HIS A 1 304 ? -8.882 -9.013 -8.537 1.00 95.62 304 HIS A O 1
ATOM 2298 N N . MET A 1 305 ? -9.440 -10.291 -10.291 1.00 94.44 305 MET A N 1
ATOM 2299 C CA . MET A 1 305 ? -10.887 -10.204 -10.124 1.00 94.44 305 MET A CA 1
ATOM 2300 C C . MET A 1 305 ? -11.423 -11.612 -9.876 1.00 94.44 305 MET A C 1
ATOM 2302 O O . MET A 1 305 ? -11.162 -12.525 -10.661 1.00 94.44 305 MET A O 1
ATOM 2306 N N . ALA A 1 306 ? -12.123 -11.804 -8.759 1.00 91.56 306 ALA A N 1
ATOM 2307 C CA . ALA A 1 306 ? -12.738 -13.083 -8.448 1.00 91.56 306 ALA A CA 1
ATOM 2308 C C . ALA A 1 306 ? -13.848 -13.391 -9.472 1.00 91.56 306 ALA A C 1
ATOM 2310 O O . ALA A 1 306 ? -14.484 -12.462 -9.976 1.00 91.56 306 ALA A O 1
ATOM 2311 N N . PRO A 1 307 ? -14.110 -14.671 -9.789 1.00 90.88 307 PRO A N 1
ATOM 2312 C CA . PRO A 1 307 ? -15.183 -15.035 -10.709 1.00 90.88 307 PRO A CA 1
ATOM 2313 C C . PRO A 1 307 ? -16.527 -14.425 -10.285 1.00 90.88 307 PRO A C 1
ATOM 2315 O O . PRO A 1 307 ? -16.940 -14.570 -9.136 1.00 90.88 307 PRO A O 1
ATOM 2318 N N . GLY A 1 308 ? -17.195 -13.725 -11.206 1.00 87.19 308 GLY A N 1
ATOM 2319 C CA . GLY A 1 308 ? -18.476 -13.055 -10.951 1.00 87.19 308 GLY A CA 1
ATOM 2320 C C . GLY A 1 308 ? -18.397 -11.762 -10.126 1.00 87.19 308 GLY A C 1
ATOM 2321 O O . GLY A 1 308 ? -19.440 -11.180 -9.837 1.00 87.19 308 GLY A O 1
ATOM 2322 N N . ALA A 1 309 ? -17.200 -11.301 -9.746 1.00 88.25 309 ALA A N 1
ATOM 2323 C CA . ALA A 1 309 ? -17.027 -10.002 -9.103 1.00 88.25 309 ALA A CA 1
ATOM 2324 C C . ALA A 1 309 ? -17.171 -8.853 -10.112 1.00 88.25 309 ALA A C 1
ATOM 2326 O O . ALA A 1 309 ? -16.885 -9.004 -11.298 1.00 88.25 309 ALA A O 1
ATOM 2327 N N . THR A 1 310 ? -17.592 -7.692 -9.616 1.00 87.19 310 THR A N 1
ATOM 2328 C CA . THR A 1 310 ? -17.775 -6.465 -10.408 1.00 87.19 310 THR A CA 1
ATOM 2329 C C . THR A 1 310 ? -16.612 -5.482 -10.273 1.00 87.19 310 THR A C 1
ATOM 2331 O O . THR A 1 310 ? -16.677 -4.399 -10.840 1.00 87.19 310 THR A O 1
ATOM 2334 N N . ASP A 1 311 ? -15.588 -5.815 -9.484 1.00 90.12 311 ASP A N 1
ATOM 2335 C CA . ASP A 1 311 ? -14.399 -4.988 -9.255 1.00 90.12 311 ASP A CA 1
ATOM 2336 C C . ASP A 1 311 ? -13.218 -5.870 -8.805 1.00 90.12 311 ASP A C 1
ATOM 2338 O O . ASP A 1 311 ? -13.362 -7.080 -8.580 1.00 90.12 311 ASP A O 1
ATOM 2342 N N . VAL A 1 312 ? -12.045 -5.255 -8.661 1.00 93.56 312 VAL A N 1
ATOM 2343 C CA . VAL A 1 312 ? -10.818 -5.883 -8.163 1.00 93.56 312 VAL A CA 1
ATOM 2344 C C . VAL A 1 312 ? -11.059 -6.541 -6.801 1.00 93.56 312 VAL A C 1
ATOM 2346 O O . VAL A 1 312 ? -11.795 -6.056 -5.943 1.00 93.56 312 VAL A O 1
ATOM 2349 N N . THR A 1 313 ? -10.432 -7.697 -6.594 1.00 94.94 313 THR A N 1
ATOM 2350 C CA . THR A 1 313 ? -10.631 -8.493 -5.381 1.00 94.94 313 THR A CA 1
ATOM 2351 C C . THR A 1 313 ? -10.001 -7.806 -4.184 1.00 94.94 313 THR A C 1
ATOM 2353 O O . THR A 1 313 ? -8.776 -7.701 -4.105 1.00 94.94 313 THR A O 1
ATOM 2356 N N . LEU A 1 314 ? -10.849 -7.416 -3.236 1.00 95.62 314 LEU A N 1
ATOM 2357 C CA . LEU A 1 314 ? -10.463 -6.836 -1.959 1.00 95.62 314 LEU A CA 1
ATOM 2358 C C . LEU A 1 314 ? -10.431 -7.908 -0.864 1.00 95.62 314 LEU A C 1
ATOM 2360 O O . LEU A 1 314 ? -11.381 -8.676 -0.708 1.00 95.62 314 LEU A O 1
ATOM 2364 N N . VAL A 1 315 ? -9.365 -7.933 -0.066 1.00 95.50 315 VAL A N 1
ATOM 2365 C CA . VAL A 1 315 ? -9.238 -8.821 1.100 1.00 95.50 315 VAL A CA 1
ATOM 2366 C C . VAL A 1 315 ? -8.783 -8.060 2.340 1.00 95.50 315 VAL A C 1
ATOM 2368 O O . VAL A 1 315 ? -8.119 -7.033 2.239 1.00 95.50 315 VAL A O 1
ATOM 2371 N N . SER A 1 316 ? -9.110 -8.583 3.524 1.00 95.75 316 SER A N 1
ATOM 2372 C CA . SER A 1 316 ? -8.573 -8.108 4.804 1.00 95.75 316 SER A CA 1
ATOM 2373 C C . SER A 1 316 ? -7.520 -9.088 5.304 1.00 95.75 316 SER A C 1
ATOM 2375 O O . SER A 1 316 ? -7.833 -10.251 5.554 1.00 95.75 316 SER A O 1
ATOM 2377 N N . VAL A 1 317 ? -6.289 -8.613 5.473 1.00 95.94 317 VAL A N 1
ATOM 2378 C CA . VAL A 1 317 ? -5.141 -9.426 5.890 1.00 95.94 317 VAL A CA 1
ATOM 2379 C C . VAL A 1 317 ? -4.588 -8.877 7.206 1.00 95.94 317 VAL A C 1
ATOM 2381 O O . VAL A 1 317 ? -4.273 -7.686 7.261 1.00 95.94 317 VAL A O 1
ATOM 2384 N N . PRO A 1 318 ? -4.473 -9.695 8.269 1.00 94.94 318 PRO A N 1
ATOM 2385 C CA . PRO A 1 318 ? -3.803 -9.283 9.500 1.00 94.94 318 PRO A CA 1
ATOM 2386 C C . PRO A 1 318 ? -2.373 -8.812 9.214 1.00 94.94 318 PRO A C 1
ATOM 2388 O O . PRO A 1 318 ? -1.653 -9.471 8.467 1.00 94.94 318 PRO A O 1
ATOM 2391 N N . LEU A 1 319 ? -1.905 -7.732 9.850 1.00 94.19 319 LEU A N 1
ATOM 2392 C CA . LEU A 1 319 ? -0.530 -7.248 9.626 1.00 94.19 319 LEU A CA 1
ATOM 2393 C C . LEU A 1 319 ? 0.538 -8.309 9.935 1.00 94.19 319 LEU A C 1
ATOM 2395 O O . LEU A 1 319 ? 1.597 -8.299 9.320 1.00 94.19 319 LEU A O 1
ATOM 2399 N N . ARG A 1 320 ? 0.259 -9.247 10.851 1.00 91.94 320 ARG A N 1
ATOM 2400 C CA . ARG A 1 320 ? 1.166 -10.365 11.169 1.00 91.94 320 ARG A CA 1
ATOM 2401 C C . ARG A 1 320 ? 1.406 -11.321 9.996 1.00 91.94 320 ARG A C 1
ATOM 2403 O O . ARG A 1 320 ? 2.447 -11.978 9.977 1.00 91.94 320 ARG A O 1
ATOM 2410 N N . ASP A 1 321 ? 0.479 -11.375 9.041 1.00 93.88 321 ASP A N 1
ATOM 2411 C CA . ASP A 1 321 ? 0.551 -12.240 7.861 1.00 93.88 321 ASP A CA 1
ATOM 2412 C C . ASP A 1 321 ? 1.199 -11.514 6.668 1.00 93.88 321 ASP A C 1
ATOM 2414 O O . ASP A 1 321 ? 1.527 -12.139 5.659 1.00 93.88 321 ASP A O 1
ATOM 2418 N N . ILE A 1 322 ? 1.439 -10.203 6.787 1.00 95.12 322 ILE A N 1
ATOM 2419 C CA . ILE A 1 322 ? 2.222 -9.430 5.822 1.00 95.12 322 ILE A CA 1
ATOM 2420 C C . ILE A 1 322 ? 3.703 -9.714 6.053 1.00 95.12 322 ILE A C 1
ATOM 2422 O O . ILE A 1 322 ? 4.213 -9.576 7.164 1.00 95.12 322 ILE A O 1
ATOM 2426 N N . LEU A 1 323 ? 4.395 -10.111 4.988 1.00 93.38 323 LEU A N 1
ATOM 2427 C CA . LEU A 1 323 ? 5.820 -10.405 5.034 1.00 93.38 323 LEU A CA 1
ATOM 2428 C C . LEU A 1 323 ? 6.638 -9.136 4.909 1.00 93.38 323 LEU A C 1
ATOM 2430 O O . LEU A 1 323 ? 7.436 -8.847 5.787 1.00 93.38 323 LEU A O 1
ATOM 2434 N N . ARG A 1 324 ? 6.449 -8.380 3.831 1.00 93.25 324 ARG A N 1
ATOM 2435 C CA . ARG A 1 324 ? 7.258 -7.198 3.529 1.00 93.25 324 ARG A CA 1
ATOM 2436 C C . ARG A 1 324 ? 6.612 -6.342 2.457 1.00 93.25 324 ARG A C 1
ATOM 2438 O O . ARG A 1 324 ? 5.759 -6.808 1.700 1.00 93.25 324 ARG A O 1
ATOM 2445 N N . ILE A 1 325 ? 7.084 -5.108 2.370 1.00 93.81 325 ILE A N 1
ATOM 2446 C CA . ILE A 1 325 ? 6.812 -4.201 1.262 1.00 93.81 325 ILE A CA 1
ATOM 2447 C C . ILE A 1 325 ? 7.585 -4.679 0.032 1.00 93.81 325 ILE A C 1
ATOM 2449 O O . ILE A 1 325 ? 8.747 -5.092 0.123 1.00 93.81 325 ILE A O 1
ATOM 2453 N N . VAL A 1 326 ? 6.932 -4.611 -1.123 1.00 90.00 326 VAL A N 1
ATOM 2454 C CA . VAL A 1 326 ? 7.518 -4.895 -2.433 1.00 90.00 326 VAL A CA 1
ATOM 2455 C C . VAL A 1 326 ? 7.314 -3.691 -3.330 1.00 90.00 326 VAL A C 1
ATOM 2457 O O . VAL A 1 326 ? 6.270 -3.047 -3.303 1.00 90.00 326 VAL A O 1
ATOM 2460 N N . HIS A 1 327 ? 8.320 -3.380 -4.136 1.00 88.44 327 HIS A N 1
ATOM 2461 C CA . HIS A 1 327 ? 8.190 -2.354 -5.154 1.00 88.44 327 HIS A CA 1
ATOM 2462 C C . HIS A 1 327 ? 7.610 -2.989 -6.419 1.00 88.44 327 HIS A C 1
ATOM 2464 O O . HIS A 1 327 ? 8.252 -3.837 -7.033 1.00 88.44 327 HIS A O 1
ATOM 2470 N N . VAL A 1 328 ? 6.389 -2.605 -6.783 1.00 89.75 328 VAL A N 1
ATOM 2471 C CA . VAL A 1 328 ? 5.706 -3.041 -8.006 1.00 89.75 328 VAL A CA 1
ATOM 2472 C C . VAL A 1 328 ? 5.613 -1.843 -8.934 1.00 89.75 328 VAL A C 1
ATOM 2474 O O . VAL A 1 328 ? 5.224 -0.761 -8.497 1.00 89.75 328 VAL A O 1
ATOM 2477 N N . VAL A 1 329 ? 5.976 -2.033 -10.197 1.00 88.06 329 VAL A N 1
ATOM 2478 C CA . VAL A 1 329 ? 5.960 -0.972 -11.206 1.00 88.06 329 VAL A CA 1
ATOM 2479 C C . VAL A 1 329 ? 5.103 -1.384 -12.406 1.00 88.06 329 VAL A C 1
ATOM 2481 O O . VAL A 1 329 ? 5.042 -2.578 -12.716 1.00 88.06 329 VAL A O 1
ATOM 2484 N N . PRO A 1 330 ? 4.419 -0.436 -13.071 1.00 90.00 330 PRO A N 1
ATOM 2485 C CA . PRO A 1 330 ? 3.698 -0.711 -14.309 1.00 90.00 330 PRO A CA 1
ATOM 2486 C C . PRO A 1 330 ? 4.629 -1.196 -15.423 1.00 90.00 330 PRO A C 1
ATOM 2488 O O . PRO A 1 330 ? 5.749 -0.704 -15.566 1.00 90.00 330 PRO A O 1
ATOM 2491 N N . ASP A 1 331 ? 4.140 -2.123 -16.240 1.00 87.38 331 ASP A N 1
ATOM 2492 C CA . ASP A 1 331 ? 4.783 -2.517 -17.490 1.00 87.38 331 ASP A CA 1
ATOM 2493 C C . ASP A 1 331 ? 4.476 -1.479 -18.573 1.00 87.38 331 ASP A C 1
ATOM 2495 O O . ASP A 1 331 ? 3.462 -1.533 -19.271 1.00 87.38 331 ASP A O 1
ATOM 2499 N N . LEU A 1 332 ? 5.354 -0.481 -18.671 1.00 85.81 332 LEU A N 1
ATOM 2500 C CA . LEU A 1 332 ? 5.215 0.594 -19.649 1.00 85.81 332 LEU A CA 1
ATOM 2501 C C . LEU A 1 332 ? 5.446 0.114 -21.087 1.00 85.81 332 LEU A C 1
ATOM 2503 O O . LEU A 1 332 ? 4.932 0.748 -22.006 1.00 85.81 332 LEU A O 1
ATOM 2507 N N . ALA A 1 333 ? 6.180 -0.985 -21.298 1.00 80.94 333 ALA A N 1
ATOM 2508 C CA . ALA A 1 333 ? 6.374 -1.532 -22.637 1.00 80.94 333 ALA A CA 1
ATOM 2509 C C . ALA A 1 333 ? 5.084 -2.180 -23.147 1.00 80.94 333 ALA A C 1
ATOM 2511 O O . ALA A 1 333 ? 4.687 -1.914 -24.280 1.00 80.94 333 ALA A O 1
ATOM 2512 N N . GLU A 1 334 ? 4.395 -2.954 -22.300 1.00 87.38 334 GLU A N 1
ATOM 2513 C CA . GLU A 1 334 ? 3.058 -3.467 -22.622 1.00 87.38 334 GLU A CA 1
ATOM 2514 C C . GLU A 1 334 ? 2.069 -2.326 -22.864 1.00 87.38 334 GLU A C 1
ATOM 2516 O O . GLU A 1 334 ? 1.389 -2.319 -23.890 1.00 87.38 334 GLU A O 1
ATOM 2521 N N . LEU A 1 335 ? 2.030 -1.333 -21.966 1.00 86.88 335 LEU A N 1
ATOM 2522 C CA . LEU A 1 335 ? 1.105 -0.206 -22.085 1.00 86.88 335 LEU A CA 1
ATOM 2523 C C . LEU A 1 335 ? 1.323 0.566 -23.391 1.00 86.88 335 LEU A C 1
ATOM 2525 O O . LEU A 1 335 ? 0.362 0.827 -24.111 1.00 86.88 335 LEU A O 1
ATOM 2529 N N . THR A 1 336 ? 2.581 0.874 -23.718 1.00 84.06 336 THR A N 1
ATOM 2530 C CA . THR A 1 336 ? 2.949 1.586 -24.952 1.00 84.06 336 THR A CA 1
ATOM 2531 C C . THR A 1 336 ? 2.670 0.741 -26.194 1.00 84.06 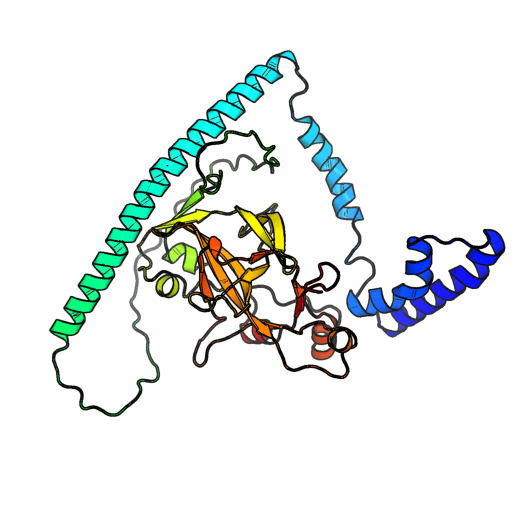336 THR A C 1
ATOM 2533 O O . THR A 1 336 ? 2.265 1.279 -27.218 1.00 84.06 336 THR A O 1
ATOM 2536 N N . GLY A 1 337 ? 2.877 -0.579 -26.127 1.00 86.06 337 GLY A N 1
ATOM 2537 C CA . GLY A 1 337 ? 2.602 -1.491 -27.239 1.00 86.06 337 GLY A CA 1
ATOM 2538 C C . GLY A 1 337 ? 1.109 -1.652 -27.538 1.00 86.06 337 GLY A C 1
ATOM 2539 O O . GLY A 1 337 ? 0.732 -1.834 -28.694 1.00 86.06 337 GLY A O 1
ATOM 2540 N N . ARG A 1 338 ? 0.257 -1.571 -26.508 1.00 89.88 338 ARG A N 1
ATOM 2541 C CA . ARG A 1 338 ? -1.206 -1.640 -26.633 1.00 89.88 338 ARG A CA 1
ATOM 2542 C C . ARG A 1 338 ? -1.848 -0.289 -26.968 1.00 89.88 338 ARG A C 1
ATOM 2544 O O . ARG A 1 338 ? -2.893 -0.277 -27.614 1.00 89.88 338 ARG A O 1
ATOM 2551 N N . MET A 1 339 ? -1.260 0.808 -26.497 1.00 88.38 339 MET A N 1
ATOM 2552 C CA . MET A 1 339 ? -1.773 2.175 -26.635 1.00 88.38 339 MET A CA 1
ATOM 2553 C C . MET A 1 339 ? -0.750 3.053 -27.380 1.00 88.38 339 MET A C 1
ATOM 2555 O O . MET A 1 339 ? -0.380 2.745 -28.512 1.00 88.38 339 MET A O 1
ATOM 2559 N N . ASP A 1 340 ? -0.297 4.143 -26.761 1.00 82.12 340 ASP A N 1
ATOM 2560 C CA . ASP A 1 340 ? 0.750 5.031 -27.256 1.00 82.12 340 ASP A CA 1
ATOM 2561 C C . ASP A 1 340 ? 1.746 5.381 -26.134 1.00 82.12 340 ASP A C 1
ATOM 2563 O O . ASP A 1 340 ? 1.549 5.037 -24.968 1.00 82.12 340 ASP A O 1
ATOM 2567 N N . VAL A 1 341 ? 2.842 6.053 -26.497 1.00 78.25 341 VAL A N 1
ATOM 2568 C CA . VAL A 1 341 ? 3.957 6.379 -25.586 1.00 78.25 341 VAL A CA 1
ATOM 2569 C C . VAL A 1 341 ? 3.622 7.466 -24.558 1.00 78.25 341 VAL A C 1
ATOM 2571 O O . VAL A 1 341 ? 4.317 7.586 -23.550 1.00 78.25 341 VAL A O 1
ATOM 2574 N N . ASP A 1 342 ? 2.581 8.259 -24.807 1.00 81.25 342 ASP A N 1
ATOM 2575 C CA . ASP A 1 342 ? 2.178 9.378 -23.954 1.00 81.25 342 ASP A CA 1
ATOM 2576 C C . ASP A 1 342 ? 1.048 8.978 -22.984 1.00 81.25 342 ASP A C 1
ATOM 2578 O O . ASP A 1 342 ? 0.703 9.732 -22.070 1.00 81.25 342 ASP A O 1
ATOM 2582 N N . THR A 1 343 ? 0.497 7.770 -23.140 1.00 83.31 343 THR A N 1
ATOM 2583 C CA . THR A 1 343 ? -0.540 7.213 -22.273 1.00 83.31 343 THR A CA 1
ATOM 2584 C C . THR A 1 343 ? 0.011 6.941 -20.872 1.00 83.31 343 THR A C 1
ATOM 2586 O O . THR A 1 343 ? 0.886 6.098 -20.663 1.00 83.31 343 THR A O 1
ATOM 2589 N N . ALA A 1 344 ? -0.541 7.633 -19.874 1.00 88.69 344 ALA A N 1
ATOM 2590 C CA . ALA A 1 344 ? -0.225 7.380 -18.474 1.00 88.69 344 ALA A CA 1
ATOM 2591 C C . ALA A 1 344 ? -0.803 6.028 -18.001 1.00 88.69 344 ALA A C 1
ATOM 2593 O O . ALA A 1 344 ? -1.861 5.608 -18.478 1.00 88.69 344 ALA A O 1
ATOM 2594 N N . PRO A 1 345 ? -0.161 5.349 -17.028 1.00 91.44 345 PRO A N 1
ATOM 2595 C CA . PRO A 1 345 ? -0.751 4.188 -16.370 1.00 91.44 345 PRO A CA 1
ATOM 2596 C C . PRO A 1 345 ? -2.135 4.504 -15.800 1.00 91.44 345 PRO A C 1
ATOM 2598 O O . PRO A 1 345 ? -2.333 5.575 -15.224 1.00 91.44 345 PRO A O 1
ATOM 2601 N N . ALA A 1 346 ? -3.062 3.551 -15.909 1.00 91.62 346 ALA A N 1
ATOM 2602 C CA . ALA A 1 346 ? -4.401 3.702 -15.355 1.00 91.62 346 ALA A CA 1
ATOM 2603 C C . ALA A 1 346 ? -4.329 3.972 -13.843 1.00 91.62 346 ALA A C 1
ATOM 2605 O O . ALA A 1 346 ? -3.740 3.191 -13.086 1.00 91.62 346 ALA A O 1
ATOM 2606 N N . ASP A 1 347 ? -4.932 5.078 -13.408 1.00 88.44 347 ASP A N 1
ATOM 2607 C CA . ASP A 1 347 ? -5.087 5.374 -11.989 1.00 88.44 347 ASP A CA 1
ATOM 2608 C C . ASP A 1 347 ? -6.214 4.525 -11.364 1.00 88.44 347 ASP A C 1
ATOM 2610 O O . ASP A 1 347 ? -6.870 3.708 -12.014 1.00 88.44 347 ASP A O 1
ATOM 2614 N N . PHE A 1 348 ? -6.442 4.684 -10.061 1.00 84.88 348 PHE A N 1
ATOM 2615 C CA . PHE A 1 348 ? -7.475 3.937 -9.334 1.00 84.88 348 PHE A CA 1
ATOM 2616 C C . PHE A 1 348 ? -8.914 4.409 -9.626 1.00 84.88 348 PHE A C 1
ATOM 2618 O O . PHE A 1 348 ? -9.861 3.728 -9.235 1.00 84.88 348 PHE A O 1
ATOM 2625 N N . HIS A 1 349 ? -9.097 5.547 -10.300 1.00 85.75 349 HIS A N 1
ATOM 2626 C CA . HIS A 1 349 ? -10.391 6.052 -10.768 1.00 85.75 349 HIS A CA 1
ATOM 2627 C C . HIS A 1 349 ? -10.696 5.669 -12.220 1.00 85.75 349 HIS A C 1
ATOM 2629 O O . HIS A 1 349 ? -11.844 5.807 -12.650 1.00 85.75 349 HIS A O 1
ATOM 2635 N N . ALA A 1 350 ? -9.707 5.165 -12.958 1.00 91.44 350 ALA A N 1
ATOM 2636 C CA . ALA A 1 350 ? -9.876 4.715 -14.326 1.00 91.44 350 ALA A CA 1
ATOM 2637 C C . ALA A 1 350 ? -10.953 3.613 -14.441 1.00 91.44 350 ALA A C 1
ATOM 2639 O O . ALA A 1 350 ? -11.166 2.824 -13.499 1.00 91.44 350 ALA A O 1
ATOM 2640 N N . PRO A 1 351 ? -11.632 3.517 -15.602 1.00 92.31 351 PRO A N 1
ATOM 2641 C CA . PRO A 1 351 ? -12.589 2.455 -15.874 1.00 92.31 351 PRO A CA 1
ATOM 2642 C C . PRO A 1 351 ? -12.010 1.073 -15.560 1.00 92.31 351 PRO A C 1
ATOM 2644 O O . PRO A 1 351 ? -10.841 0.793 -15.822 1.00 92.31 351 PRO A O 1
ATOM 2647 N N . LEU A 1 352 ? -12.841 0.173 -15.025 1.00 91.19 352 LEU A N 1
ATOM 2648 C CA . LEU A 1 352 ? -12.386 -1.156 -14.600 1.00 91.19 352 LEU A CA 1
ATOM 2649 C C . LEU A 1 352 ? -11.672 -1.920 -15.726 1.00 91.19 352 LEU A C 1
ATOM 2651 O O . LEU A 1 352 ? -10.683 -2.594 -15.462 1.00 91.19 352 LEU A O 1
ATOM 2655 N N . GLY A 1 353 ? -12.144 -1.801 -16.971 1.00 92.69 353 GLY A N 1
ATOM 2656 C CA . GLY A 1 353 ? -11.507 -2.439 -18.126 1.00 92.69 353 GLY A CA 1
ATOM 2657 C C . GLY A 1 353 ? -10.060 -1.986 -18.334 1.00 92.69 353 GLY A C 1
ATOM 2658 O O . GLY A 1 353 ? -9.187 -2.824 -18.543 1.00 92.69 353 GLY A O 1
ATOM 2659 N N . GLU A 1 354 ? -9.792 -0.686 -18.195 1.00 93.44 354 GLU A N 1
ATOM 2660 C CA . GLU A 1 354 ? -8.443 -0.118 -18.307 1.00 93.44 354 GLU A CA 1
ATOM 2661 C C . GLU A 1 354 ? -7.560 -0.552 -17.141 1.00 93.44 354 GLU A C 1
ATOM 2663 O O . GLU A 1 354 ? -6.438 -1.010 -17.359 1.00 93.44 354 GLU A O 1
ATOM 2668 N N . ARG A 1 355 ? -8.088 -0.509 -15.909 1.00 93.19 355 ARG A N 1
ATOM 2669 C CA . ARG A 1 355 ? -7.371 -1.025 -14.736 1.00 93.19 355 ARG A CA 1
ATOM 2670 C C . ARG A 1 355 ? -6.996 -2.490 -14.943 1.00 93.19 355 ARG A C 1
ATOM 2672 O O . ARG A 1 355 ? -5.828 -2.834 -14.829 1.00 93.19 355 ARG A O 1
ATOM 2679 N N . MET A 1 356 ? -7.944 -3.348 -15.320 1.00 93.75 356 MET A N 1
ATOM 2680 C CA . MET A 1 356 ? -7.717 -4.785 -15.542 1.00 93.75 356 MET A CA 1
ATOM 2681 C C . MET A 1 356 ? -6.768 -5.091 -16.714 1.00 93.75 356 MET A C 1
ATOM 2683 O O . MET A 1 356 ? -6.125 -6.147 -16.725 1.00 93.75 356 MET A O 1
ATOM 2687 N N . ALA A 1 357 ? -6.656 -4.188 -17.690 1.00 93.38 357 ALA A N 1
ATOM 2688 C CA . ALA A 1 357 ? -5.696 -4.306 -18.782 1.00 93.38 357 ALA A CA 1
ATOM 2689 C C . ALA A 1 357 ? -4.253 -4.020 -18.337 1.00 93.38 357 ALA A C 1
ATOM 2691 O O . ALA A 1 357 ? -3.329 -4.517 -18.973 1.00 93.38 357 ALA A O 1
ATOM 2692 N N . MET A 1 358 ? -4.043 -3.295 -17.231 1.00 94.19 358 MET A N 1
ATOM 2693 C CA . MET A 1 358 ? -2.698 -2.988 -16.749 1.00 94.19 358 MET A CA 1
ATOM 2694 C C . MET A 1 358 ? -1.889 -4.247 -16.436 1.00 94.19 358 MET A C 1
ATOM 2696 O O . MET A 1 358 ? -2.378 -5.222 -15.846 1.00 94.19 358 MET A O 1
ATOM 2700 N N . ARG A 1 359 ? -0.613 -4.191 -16.812 1.00 92.19 359 ARG A N 1
ATOM 2701 C CA . ARG A 1 359 ? 0.415 -5.155 -16.435 1.00 92.19 359 ARG A CA 1
ATOM 2702 C C . ARG A 1 359 ? 1.436 -4.497 -15.523 1.00 92.19 359 ARG A C 1
ATOM 2704 O O . ARG A 1 359 ? 1.660 -3.289 -15.583 1.00 92.19 359 ARG A O 1
ATOM 2711 N N . PHE A 1 360 ? 2.020 -5.298 -14.644 1.00 91.62 360 PHE A N 1
ATOM 2712 C CA . PHE A 1 360 ? 3.007 -4.857 -13.668 1.00 91.62 360 PHE A CA 1
ATOM 2713 C C . PHE A 1 360 ? 4.104 -5.903 -13.513 1.00 91.62 360 PHE A C 1
ATOM 2715 O O . PHE A 1 360 ? 3.903 -7.076 -13.822 1.00 91.62 360 PHE A O 1
ATOM 2722 N N . PHE A 1 361 ? 5.230 -5.505 -12.936 1.00 86.62 361 PHE A N 1
ATOM 2723 C CA . PHE A 1 361 ? 6.262 -6.428 -12.479 1.00 86.62 361 PHE A CA 1
ATOM 2724 C C . PHE A 1 361 ? 6.772 -6.026 -11.089 1.00 86.62 361 PHE A C 1
ATOM 2726 O O . PHE A 1 361 ? 6.845 -4.832 -10.771 1.00 86.62 361 PHE A O 1
ATOM 2733 N N . PRO A 1 362 ? 7.126 -6.995 -10.225 1.00 85.25 362 PRO A N 1
ATOM 2734 C CA . PRO A 1 362 ? 7.904 -6.702 -9.039 1.00 85.25 362 PRO A CA 1
ATOM 2735 C C . PRO A 1 362 ? 9.302 -6.275 -9.493 1.00 85.25 362 PRO A C 1
ATOM 2737 O O . PRO A 1 362 ? 9.911 -6.881 -10.375 1.00 85.25 362 PRO A O 1
ATOM 2740 N N . ASN A 1 363 ? 9.815 -5.201 -8.911 1.00 73.50 363 ASN A N 1
ATOM 2741 C CA . ASN A 1 363 ? 11.123 -4.685 -9.257 1.00 73.50 363 ASN A CA 1
ATOM 2742 C C . ASN A 1 363 ? 12.212 -5.658 -8.777 1.00 73.50 363 ASN A C 1
ATOM 2744 O O . ASN A 1 363 ? 12.492 -5.752 -7.581 1.00 73.50 363 ASN A O 1
ATOM 2748 N N . ALA A 1 364 ? 12.849 -6.341 -9.730 1.00 58.12 364 ALA A N 1
ATOM 2749 C CA . ALA A 1 364 ? 13.882 -7.344 -9.482 1.00 58.12 364 ALA A CA 1
ATOM 2750 C C . ALA A 1 364 ? 15.161 -6.793 -8.829 1.00 58.12 364 ALA A C 1
ATOM 2752 O O . ALA A 1 364 ? 15.936 -7.566 -8.280 1.00 58.12 364 ALA A O 1
ATOM 2753 N N . PHE A 1 365 ? 15.391 -5.474 -8.831 1.00 51.31 365 PHE A N 1
ATOM 2754 C CA . PHE A 1 365 ? 16.509 -4.867 -8.098 1.00 51.31 365 PHE A CA 1
ATOM 2755 C C . PHE A 1 365 ? 16.246 -4.779 -6.583 1.00 51.31 365 PHE A C 1
ATOM 2757 O O . PHE A 1 365 ? 17.183 -4.586 -5.812 1.00 51.31 365 PHE A O 1
ATOM 2764 N N . PHE A 1 366 ? 14.992 -4.963 -6.151 1.00 51.41 366 PHE A N 1
ATOM 2765 C CA . PHE A 1 366 ? 14.592 -5.187 -4.755 1.00 51.41 366 PHE A CA 1
ATOM 2766 C C . PHE A 1 366 ? 14.253 -6.668 -4.552 1.00 51.41 366 PHE A C 1
ATOM 2768 O O . PHE A 1 366 ? 13.150 -7.017 -4.121 1.00 51.41 366 PHE A O 1
ATOM 2775 N N . VAL A 1 367 ? 15.212 -7.501 -4.962 1.00 43.97 367 VAL A N 1
ATOM 2776 C CA . VAL A 1 367 ? 15.135 -8.949 -5.175 1.00 43.97 367 VAL A CA 1
ATOM 2777 C C . VAL A 1 367 ? 14.189 -9.636 -4.173 1.00 43.97 367 VAL A C 1
ATOM 2779 O O . VAL A 1 367 ? 14.407 -9.629 -2.962 1.00 43.97 367 VAL A O 1
ATOM 2782 N N . MET A 1 368 ? 13.086 -10.189 -4.690 1.00 41.69 368 MET A N 1
ATOM 2783 C CA . MET A 1 368 ? 12.670 -11.534 -4.288 1.00 41.69 368 MET A CA 1
ATOM 2784 C C . MET A 1 368 ? 13.682 -12.444 -4.993 1.00 41.69 368 MET A C 1
ATOM 2786 O O . MET A 1 368 ? 13.773 -12.292 -6.207 1.00 41.69 368 MET A O 1
ATOM 2790 N N . ASP A 1 369 ? 14.455 -13.243 -4.250 1.00 35.88 369 ASP A N 1
ATOM 2791 C CA . ASP A 1 369 ? 15.461 -14.255 -4.671 1.00 35.88 369 ASP A CA 1
ATOM 2792 C C . ASP A 1 369 ? 16.851 -13.960 -4.057 1.00 35.88 369 ASP A C 1
ATOM 2794 O O . ASP A 1 369 ? 17.273 -12.809 -3.936 1.00 35.88 369 ASP A O 1
ATOM 2798 N N . ALA A 1 370 ? 17.621 -14.945 -3.593 1.00 33.47 370 ALA A N 1
ATOM 2799 C CA . ALA A 1 370 ? 17.579 -16.385 -3.871 1.00 33.47 370 ALA A CA 1
ATOM 2800 C C . ALA A 1 370 ? 16.791 -17.243 -2.871 1.00 33.47 370 ALA A C 1
ATOM 2802 O O . ALA A 1 370 ? 16.846 -16.950 -1.652 1.00 33.47 370 ALA A O 1
#

pLDDT: mean 77.54, std 21.3, range [24.61, 97.38]

Organism: Porphyra umbilicalis (NCBI:txid2786)

Sequence (370 aa):
MTMSEGVSLGAQATKFVNDYITPILGQVNSTKVHKLLCHITDAIRWHGNLQNANTASNESGHKDDKPFYYRTNKAMATFTRQLVRHAHGSREITKMNKEADVQCINEYRQNLADVEASRVAAARAGGGAVSPGGWPHGGALAAAGGGASTPLTSNGPAVGTGTSASASAQGVQDGGMAIPYHRENVLVADLALRPELGNVAAVLKLSGSHRVRLTQTVDLSARFECGAQMPQRLRATMNDRGAPWLDHVVFHPPGKPDERRLGHVRAIVRRQDGDHALLCLLRPTDKDIECPLQSRGCVHLQWHMAPGATDVTLVSVPLRDILRIVHVVPDLAELTGRMDVDTAPADFHAPLGERMAMRFFPNAFFVMDA

Secondary structure (DSSP, 8-state):
--HHHHHHHHHHHHHHIIIIIHHHH-----HHHHHHHHSHHHHHHHHSSTTTT-THHHHHHHHHHHHHHTTS---HHHHHHHHHHHHHHHHHHHHHHHHHHHHHHHHHHHHHHHHHHHHHHHHHHT-S---S------------------------------------------SSPPPPS-EEEEEHHHHHTSTT-TTHHHHHT--TTSEEEEESEEEEEEE-TTS-EEEEEEEEEEEETTEEEE-EEEEPPTT-TT--EEEEEEEEEEETTEEEEEEEEEEEPPP-TT-HHHHTT---EEE---TT-SS--EEEEEGGGEEEEE-EEE-HHHHHHHS-TTPPPP-TTS-HHHHHH--EEE-GGG----